Protein AF-A0A7S3I1X3-F1 (afdb_monomer_lite)

Secondary structure (DSSP, 8-state):
-----------------------TTSPPPPP-TT-HHHHHHHHHHHHHHHHHHHT---S--HHHHHHHT-TTHHHHHHHHHTT-HHHHHTHHHHHHH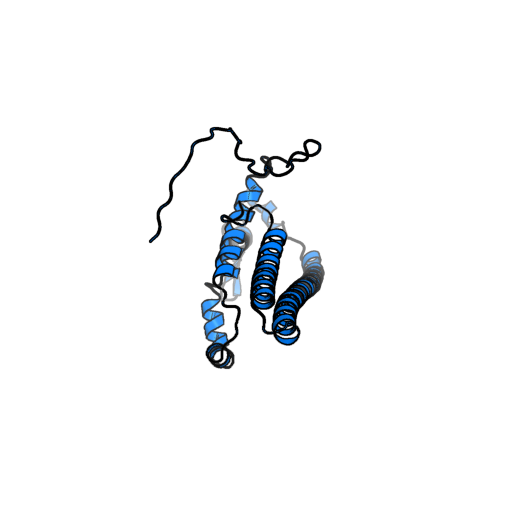HHHHHHHHHHHHHHTEEE-TTS-EEEPTTTT-GGGHHHHT----SHHHHHHHHHHHHHHHHHHHHHHHHHHHHHHHHHHHHHHHHHHHHHHHHHS-SSHHHHHHHHHHHHHHHHHHHHHHHHHH-TTS-SS--

InterPro domains:
  IPR044669 Voltage-dependent anion channel-forming protein YneE/VCCN1/2-like [PF25539] (65-224)
  IPR044669 Voltage-dependent anion channel-forming protein YneE/VCCN1/2-like [PTHR33281] (50-221)

Sequence (230 aa):
GFIARMGGGEWGGGSILHQPFVDERNPPLPPDADNELGTWYRRSGSEYAEESRQYRRTVYMHDEWVKHRSSERFIKNLRTSMRSGVMQALSMELLFMTMMSFFCVLANMLLVGYQDFHGVMHQGPLHGLGPFRALQSVALPALPFTIGMPALSLLLVFRVNTAYARWNEARTLWGGVVNNCRTLVRQANLYFPMNKEAEELKDVLAANTAAFAKALRNFLRGPTDDKVFR

Organism: NCBI:txid182087

pLDDT: mean 75.72, std 20.65, range [26.39, 96.75]

Foldseek 3Di:
DDDDDDDDDDDDDDDPDPDPDQPPVDHDDDDPPVPPVPCVLCCQLVVLVVVVVVPDDPDQDPVNVVLVPDPCNVVVCVVCVVVDSVCSSCVVVVVVVVVVVVVVVVCCCQAAFDADPVRDTDGHVCPPPPVCVVVNPDDDDCVCVVVVVVVVVVVVVVVVVVVVVVVVV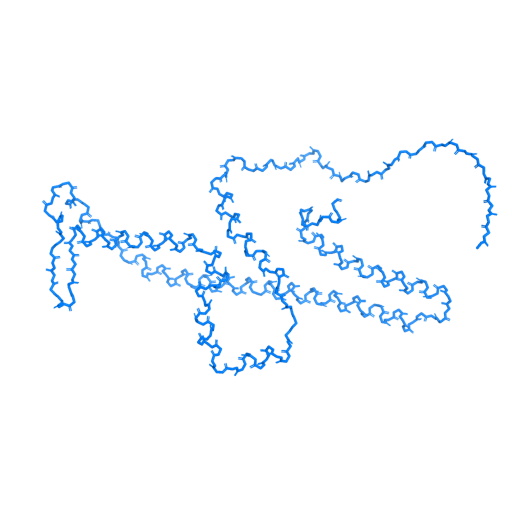VVVVLVVLVVVLVVVLVVLVVPFDPDPVSVVVSVVSNVVSVVVSVVVVDVVVDDPPDPVND

Structure (mmCIF, N/CA/C/O backbone):
data_AF-A0A7S3I1X3-F1
#
_entry.id   AF-A0A7S3I1X3-F1
#
loop_
_atom_site.group_PDB
_atom_site.id
_atom_site.type_symbol
_atom_site.label_atom_id
_atom_site.label_alt_id
_atom_site.label_comp_id
_atom_site.label_asym_id
_atom_site.label_entity_id
_atom_site.label_seq_id
_atom_site.pdbx_PDB_ins_code
_atom_site.Cartn_x
_atom_site.Cartn_y
_atom_site.Cartn_z
_atom_site.occupancy
_atom_site.B_iso_or_equiv
_atom_site.auth_seq_id
_atom_site.auth_comp_id
_atom_site.auth_asym_id
_atom_site.auth_atom_id
_atom_site.pdbx_PDB_model_num
ATOM 1 N N . GLY A 1 1 ? -51.665 2.846 29.357 1.00 35.31 1 GLY A N 1
ATOM 2 C CA . GLY A 1 1 ? -52.718 3.860 29.482 1.00 35.31 1 GLY A CA 1
ATOM 3 C C . GLY A 1 1 ? -52.446 4.701 30.701 1.00 35.31 1 GLY A C 1
ATOM 4 O O . GLY A 1 1 ? -52.389 4.135 31.776 1.00 35.31 1 GLY A O 1
ATOM 5 N N . PHE A 1 2 ? -52.243 6.001 30.519 1.00 27.28 2 PHE A N 1
ATOM 6 C CA . PHE A 1 2 ? -52.866 7.059 31.315 1.00 27.28 2 PHE A CA 1
ATOM 7 C C . PHE A 1 2 ? -52.589 8.375 30.581 1.00 27.28 2 PHE A C 1
ATOM 9 O O . PHE A 1 2 ? -51.447 8.683 30.253 1.00 27.28 2 PHE A O 1
ATOM 16 N N . ILE A 1 3 ? -53.660 9.078 30.236 1.00 34.75 3 ILE A N 1
ATOM 17 C CA . ILE A 1 3 ? -53.653 10.403 29.620 1.00 34.75 3 ILE A CA 1
ATOM 18 C C . ILE A 1 3 ? -53.665 11.419 30.761 1.00 34.75 3 ILE A C 1
ATOM 20 O O . ILE A 1 3 ? -54.495 11.294 31.657 1.00 34.75 3 ILE A O 1
ATOM 24 N N . ALA A 1 4 ? -52.842 12.462 30.681 1.00 35.44 4 ALA A N 1
ATOM 25 C CA . ALA A 1 4 ? -53.192 13.761 31.247 1.00 35.44 4 ALA A CA 1
ATOM 26 C C . ALA A 1 4 ? -52.517 14.881 30.445 1.00 35.44 4 ALA A C 1
ATOM 28 O O . ALA A 1 4 ? -51.299 14.959 30.320 1.00 35.44 4 ALA A O 1
ATOM 29 N N . ARG A 1 5 ? -53.379 15.715 29.874 1.00 29.62 5 ARG A N 1
ATOM 30 C CA . ARG A 1 5 ? -53.149 16.934 29.100 1.00 29.62 5 ARG A CA 1
ATOM 31 C C . ARG A 1 5 ? -53.320 18.115 30.051 1.00 29.62 5 ARG A C 1
ATOM 33 O O . ARG A 1 5 ? -54.338 18.122 30.725 1.00 29.62 5 ARG A O 1
ATOM 40 N N . MET A 1 6 ? -52.395 19.077 30.059 1.00 29.88 6 MET A N 1
ATOM 41 C CA . MET A 1 6 ? -52.523 20.527 30.364 1.00 29.88 6 MET A CA 1
ATOM 42 C C . MET A 1 6 ? -51.087 21.086 30.458 1.00 29.88 6 MET A C 1
ATOM 44 O O . MET A 1 6 ? -50.234 20.410 31.010 1.00 29.88 6 MET A O 1
ATOM 48 N N . GLY A 1 7 ? -50.690 22.256 29.967 1.00 27.02 7 GLY A N 1
ATOM 49 C CA . GLY A 1 7 ? -51.344 23.329 29.232 1.00 27.02 7 GLY A CA 1
ATOM 50 C C . GLY A 1 7 ? -50.279 24.111 28.442 1.00 27.02 7 GLY A C 1
ATOM 51 O O . GLY A 1 7 ? -49.087 23.823 28.533 1.00 27.02 7 GLY A O 1
ATOM 52 N N . GLY A 1 8 ? -50.741 25.041 27.610 1.00 28.44 8 GLY A N 1
ATOM 53 C CA . GLY A 1 8 ? -49.923 25.807 26.676 1.00 28.44 8 GLY A CA 1
ATOM 54 C C . GLY A 1 8 ? -48.946 26.786 27.329 1.00 28.44 8 GLY A C 1
ATOM 55 O O . GLY A 1 8 ? -49.187 27.313 28.411 1.00 28.44 8 GLY A O 1
ATOM 56 N N . GLY A 1 9 ? -47.866 27.043 26.597 1.00 26.39 9 GLY A N 1
ATOM 57 C CA . GLY A 1 9 ? -46.884 28.087 26.852 1.00 26.39 9 GLY A CA 1
ATOM 58 C C . GLY A 1 9 ? -45.947 28.172 25.652 1.00 26.39 9 GLY A C 1
ATOM 59 O O . GLY A 1 9 ? -44.989 27.411 25.559 1.00 26.39 9 GLY A O 1
ATOM 60 N N . GLU A 1 10 ? -46.272 29.045 24.703 1.00 30.48 10 GLU A N 1
ATOM 61 C CA . GLU A 1 10 ? -45.367 29.442 23.627 1.00 30.48 10 GLU A CA 1
ATOM 62 C C . GLU A 1 10 ? -44.152 30.154 24.227 1.00 30.48 10 GLU A C 1
ATOM 64 O O . GLU A 1 10 ? -44.309 31.203 24.843 1.00 30.48 10 GLU A O 1
ATOM 69 N N . TRP A 1 11 ? -42.952 29.612 24.014 1.00 29.67 11 TRP A N 1
ATOM 70 C CA . TRP A 1 11 ? -41.698 30.366 24.058 1.00 29.67 11 TRP A CA 1
ATOM 71 C C . TRP A 1 11 ? -40.752 29.801 23.000 1.00 29.67 11 TRP A C 1
ATOM 73 O O . TRP A 1 11 ? -40.444 28.610 22.984 1.00 29.67 11 TRP A O 1
ATOM 83 N N . GLY A 1 12 ? -40.337 30.669 22.076 1.00 34.75 12 GLY A N 1
ATOM 84 C CA . GLY A 1 12 ? -39.400 30.346 21.009 1.00 34.75 12 GLY A CA 1
ATOM 85 C C . GLY A 1 12 ? -38.030 29.929 21.544 1.00 34.75 12 GLY A C 1
ATOM 86 O O . GLY A 1 12 ? -37.508 30.507 22.492 1.00 34.75 12 GLY A O 1
ATOM 87 N N . GLY A 1 13 ? -37.433 28.940 20.888 1.00 28.78 13 GLY A N 1
ATOM 88 C CA . GLY A 1 13 ? -36.067 28.497 21.131 1.00 28.78 13 GLY A CA 1
ATOM 89 C C . GLY A 1 13 ? -35.528 27.886 19.850 1.00 28.78 13 GLY A C 1
ATOM 90 O O . GLY A 1 13 ? -35.847 26.747 19.519 1.00 28.78 13 GLY A O 1
ATOM 91 N N . GLY A 1 14 ? -34.783 28.688 19.090 1.00 29.02 14 GLY A N 1
ATOM 92 C CA . GLY A 1 14 ? -34.149 28.273 17.846 1.00 29.02 14 GLY A CA 1
ATOM 93 C C . GLY A 1 14 ? -33.269 27.042 18.048 1.00 29.02 14 GLY A C 1
ATOM 94 O O . GLY A 1 14 ? -32.541 26.927 19.030 1.00 29.02 14 GLY A O 1
ATOM 95 N N . SER A 1 15 ? -33.356 26.125 17.089 1.00 30.44 15 SER A N 1
ATOM 96 C CA . SER A 1 15 ? -32.496 24.956 16.958 1.00 30.44 15 SER A CA 1
ATOM 97 C C . SER A 1 15 ? -31.022 25.375 16.970 1.00 30.44 15 SER A C 1
ATOM 99 O O . SER A 1 15 ? -30.510 25.865 15.964 1.00 30.44 15 SER A O 1
ATOM 101 N N . ILE A 1 16 ? -30.328 25.159 18.089 1.00 33.81 16 ILE A N 1
ATOM 102 C CA . ILE A 1 16 ? -28.867 25.254 18.161 1.00 33.81 16 ILE A CA 1
ATOM 103 C C . ILE A 1 16 ? -28.312 23.995 17.488 1.00 33.81 16 ILE A C 1
ATOM 105 O O . ILE A 1 16 ? -28.002 22.995 18.132 1.00 33.81 16 ILE A O 1
ATOM 109 N N . LEU A 1 17 ? -28.234 24.030 16.158 1.00 33.47 17 LEU A N 1
ATOM 110 C CA . LEU A 1 17 ? -27.315 23.171 15.427 1.00 33.47 17 LEU A CA 1
ATOM 111 C C . LEU A 1 17 ? -25.909 23.670 15.754 1.00 33.47 17 LEU A C 1
ATOM 113 O O . LEU A 1 17 ? -25.576 24.823 15.485 1.00 33.47 17 LEU A O 1
ATOM 117 N N . HIS A 1 18 ? -25.106 22.806 16.367 1.00 33.38 18 HIS A N 1
ATOM 118 C CA . HIS A 1 18 ? -23.681 23.023 16.570 1.00 33.38 18 HIS A CA 1
ATOM 119 C C . HIS A 1 18 ? -23.036 23.251 15.192 1.00 33.38 18 HIS A C 1
ATOM 121 O O . HIS A 1 18 ? -22.798 22.300 14.451 1.00 33.38 18 HIS A O 1
ATOM 127 N N . GLN A 1 19 ? -22.798 24.507 14.810 1.00 33.41 19 GLN A N 1
ATOM 128 C CA . GLN A 1 19 ? -21.971 24.795 13.643 1.00 33.41 19 GLN A CA 1
ATOM 129 C C . GLN A 1 19 ? -20.520 24.431 13.995 1.00 33.41 19 GLN A C 1
ATOM 131 O O . GLN A 1 19 ? -20.059 24.766 15.093 1.00 33.41 19 GLN A O 1
ATOM 136 N N . PRO A 1 20 ? -19.794 23.715 13.119 1.00 35.72 20 PRO A N 1
ATOM 137 C CA . PRO A 1 20 ? -18.381 23.455 13.340 1.00 35.72 20 PRO A CA 1
ATOM 138 C C . PRO A 1 20 ? -17.617 24.784 13.373 1.00 35.72 20 PRO A C 1
ATOM 140 O O . PRO A 1 20 ? -17.879 25.682 12.577 1.00 35.72 20 PRO A O 1
ATOM 143 N N . PHE A 1 21 ? -16.677 24.906 14.311 1.00 39.38 21 PHE A N 1
ATOM 144 C CA . PHE A 1 21 ? -15.778 26.052 14.428 1.00 39.38 21 PHE A CA 1
ATOM 145 C C . PHE A 1 21 ? -14.945 26.178 13.145 1.00 39.38 21 PHE A C 1
ATOM 147 O O . PHE A 1 21 ? -14.078 25.344 12.881 1.00 39.38 21 PHE A O 1
ATOM 154 N N . VAL A 1 22 ? -15.239 27.195 12.335 1.00 44.53 22 VAL A N 1
ATOM 155 C CA . VAL A 1 22 ? -14.446 27.566 11.160 1.00 44.53 22 VAL A CA 1
ATOM 156 C C . VAL A 1 22 ? -13.432 28.613 11.611 1.00 44.53 22 VAL A C 1
ATOM 158 O O . VAL A 1 22 ? -13.808 29.703 12.033 1.00 44.53 22 VAL A O 1
ATOM 161 N N . ASP A 1 23 ? -12.143 28.276 11.561 1.00 45.53 23 ASP A N 1
ATOM 162 C CA . ASP A 1 23 ? -11.068 29.241 11.800 1.00 45.53 23 ASP A CA 1
ATOM 163 C C . ASP A 1 23 ? -10.971 30.197 10.600 1.00 45.53 23 ASP A C 1
ATOM 165 O O . ASP A 1 23 ? -10.348 29.888 9.585 1.00 45.53 23 ASP A O 1
ATOM 169 N N . GLU A 1 24 ? -11.610 31.365 10.700 1.00 46.84 24 GLU A N 1
ATOM 170 C CA . GLU A 1 24 ? -11.620 32.398 9.649 1.00 46.84 24 GLU A CA 1
ATOM 171 C C . GLU A 1 24 ? -10.220 32.923 9.291 1.00 46.84 24 GLU A C 1
ATOM 173 O O . GLU A 1 24 ? -10.037 33.532 8.238 1.00 46.84 24 GLU A O 1
ATOM 178 N N . ARG A 1 25 ? -9.210 32.682 10.140 1.00 44.88 25 ARG A N 1
ATOM 179 C CA . ARG A 1 25 ? -7.827 33.098 9.871 1.00 44.88 25 ARG A CA 1
ATOM 180 C C . ARG A 1 25 ? -7.090 32.154 8.924 1.00 44.88 25 ARG A C 1
ATOM 182 O O . ARG A 1 25 ? -6.030 32.529 8.429 1.00 44.88 25 ARG A O 1
ATOM 189 N N . ASN A 1 26 ? -7.628 30.961 8.663 1.00 38.84 26 ASN A N 1
ATOM 190 C CA . ASN A 1 26 ? -7.041 29.995 7.740 1.00 38.84 26 ASN A CA 1
ATOM 191 C C . ASN A 1 26 ? -8.142 29.174 7.038 1.00 38.84 26 ASN A C 1
ATOM 193 O O . ASN A 1 26 ? -8.439 28.051 7.462 1.00 38.84 26 ASN A O 1
ATOM 197 N N . PRO A 1 27 ? -8.787 29.720 5.989 1.00 47.94 27 PRO A N 1
ATOM 198 C CA . PRO A 1 27 ? -9.821 28.994 5.263 1.00 47.94 27 PRO A CA 1
ATOM 199 C C . PRO A 1 27 ? -9.244 27.706 4.649 1.00 47.94 27 PRO A C 1
ATOM 201 O O . PRO A 1 27 ? -8.086 27.699 4.219 1.00 47.94 27 PRO A O 1
ATOM 204 N N . PRO A 1 28 ? -10.020 26.607 4.573 1.00 46.16 28 PRO A N 1
ATOM 205 C CA . PRO A 1 28 ? -9.589 25.423 3.846 1.00 46.16 28 PRO A CA 1
ATOM 206 C C . PRO A 1 28 ? -9.298 25.819 2.397 1.00 46.16 28 PRO A C 1
ATOM 208 O O . PRO A 1 28 ? -10.138 26.429 1.732 1.00 46.16 28 PRO A O 1
ATOM 211 N N . LEU A 1 29 ? -8.086 25.504 1.937 1.00 44.94 29 LEU A N 1
ATOM 212 C CA . LEU A 1 29 ? -7.659 25.771 0.568 1.00 44.94 29 LEU A CA 1
ATOM 213 C C . LEU A 1 29 ? -8.694 25.181 -0.411 1.00 44.94 29 LEU A C 1
ATOM 215 O O . LEU A 1 29 ? -9.168 24.061 -0.185 1.00 44.94 29 LEU A O 1
ATOM 219 N N . PRO A 1 30 ? -9.079 25.917 -1.470 1.00 48.91 30 PRO A N 1
ATOM 220 C CA . PRO A 1 30 ? -9.940 25.370 -2.510 1.00 48.91 30 PRO A CA 1
ATOM 221 C C . PRO A 1 30 ? -9.283 24.112 -3.095 1.00 48.91 30 PRO A C 1
ATOM 223 O O . PRO A 1 30 ? -8.056 24.078 -3.187 1.00 48.91 30 PRO A O 1
ATOM 226 N N . PRO A 1 31 ? -10.060 23.083 -3.482 1.00 52.12 31 PRO A N 1
ATOM 227 C CA . PRO A 1 31 ? -9.499 21.899 -4.115 1.00 52.12 31 PRO A CA 1
ATOM 228 C C . PRO A 1 31 ? -8.712 22.334 -5.350 1.00 52.12 31 PRO A C 1
ATOM 230 O O . PRO A 1 31 ? -9.269 22.970 -6.241 1.00 52.12 31 PRO A O 1
ATOM 233 N N . ASP A 1 32 ? -7.421 22.025 -5.327 1.00 51.88 32 ASP A N 1
ATOM 234 C CA . ASP A 1 32 ? -6.363 22.385 -6.266 1.00 51.88 32 ASP A CA 1
ATOM 235 C C . ASP A 1 32 ? -6.853 22.298 -7.730 1.00 51.88 32 ASP A C 1
ATOM 237 O O . ASP A 1 32 ? -6.839 21.240 -8.366 1.00 51.88 32 ASP A O 1
ATOM 241 N N . ALA A 1 33 ? -7.357 23.417 -8.265 1.00 47.25 33 ALA A N 1
ATOM 242 C CA . ALA A 1 33 ? -7.898 23.513 -9.626 1.00 47.25 33 ALA A CA 1
ATOM 243 C C . ALA A 1 33 ? -6.791 23.526 -10.700 1.00 47.25 33 ALA A C 1
ATOM 245 O O . ALA A 1 33 ? -7.066 23.517 -11.895 1.00 47.25 33 ALA A O 1
ATOM 246 N N . ASP A 1 34 ? -5.528 23.528 -10.280 1.00 45.59 34 ASP A N 1
ATOM 247 C CA . ASP A 1 34 ? -4.332 23.483 -11.115 1.00 45.59 34 ASP A CA 1
ATOM 248 C C . ASP A 1 34 ? -3.815 22.054 -11.359 1.00 45.59 34 ASP A C 1
ATOM 250 O O . ASP A 1 34 ? -2.866 21.864 -12.119 1.00 45.59 34 ASP A O 1
ATOM 254 N N . ASN A 1 35 ? -4.458 21.031 -10.780 1.00 49.88 35 ASN A N 1
ATOM 255 C CA . ASN A 1 35 ? -4.004 19.643 -10.869 1.00 49.88 35 ASN A CA 1
ATOM 256 C C . ASN A 1 35 ? -5.095 18.657 -11.314 1.00 49.88 35 ASN A C 1
ATOM 258 O O . ASN A 1 35 ? -5.101 17.490 -10.911 1.00 49.88 35 ASN A O 1
ATOM 262 N N . GLU A 1 36 ? -5.998 19.080 -12.205 1.00 48.66 36 GLU A N 1
ATOM 263 C CA . GLU A 1 36 ? -6.981 18.180 -12.829 1.00 48.66 36 GLU A CA 1
ATOM 264 C C . GLU A 1 36 ? -6.321 16.986 -13.534 1.00 48.66 36 GLU A C 1
ATOM 266 O O . GLU A 1 36 ? -6.873 15.891 -13.536 1.00 48.66 36 GLU A O 1
ATOM 271 N N . LEU A 1 37 ? -5.096 17.159 -14.048 1.00 47.75 37 LEU A N 1
ATOM 272 C CA . LEU A 1 37 ? -4.292 16.083 -14.631 1.00 47.75 37 LEU A CA 1
ATOM 273 C C . LEU A 1 37 ? -3.641 15.146 -13.585 1.00 47.75 37 LEU A C 1
ATOM 275 O O . LEU A 1 37 ? -3.155 14.074 -13.937 1.00 47.75 37 LEU A O 1
ATOM 279 N N . GLY A 1 38 ? -3.634 15.499 -12.302 1.00 49.06 38 GLY A N 1
ATOM 280 C CA . GLY A 1 38 ? -3.191 14.625 -11.210 1.00 49.06 38 GLY A CA 1
ATOM 281 C C . GLY A 1 38 ? -4.342 13.895 -10.511 1.00 49.06 38 GLY A C 1
ATOM 282 O O . GLY A 1 38 ? -4.149 12.819 -9.937 1.00 49.06 38 GLY A O 1
ATOM 283 N N . THR A 1 39 ? -5.553 14.455 -10.561 1.00 52.12 39 THR A N 1
ATOM 284 C CA . THR A 1 39 ? -6.715 13.970 -9.801 1.00 52.12 39 THR A CA 1
ATOM 285 C C . THR A 1 39 ? -7.330 12.704 -10.403 1.00 52.12 39 THR A C 1
ATOM 287 O O . THR A 1 39 ? -7.589 11.766 -9.657 1.00 52.12 39 THR A O 1
ATOM 290 N N . TRP A 1 40 ? -7.497 12.603 -11.727 1.00 45.47 40 TRP A N 1
ATOM 291 C CA . TRP A 1 40 ? -7.954 11.376 -12.418 1.00 45.47 40 TRP A CA 1
ATOM 292 C C . TRP A 1 40 ? -7.000 10.182 -12.237 1.00 45.47 40 TRP A C 1
ATOM 294 O O . TRP A 1 40 ? -7.454 9.066 -11.965 1.00 45.47 40 TRP A O 1
ATOM 304 N N . TYR A 1 41 ? -5.686 10.425 -12.306 1.00 50.41 41 TYR A N 1
ATOM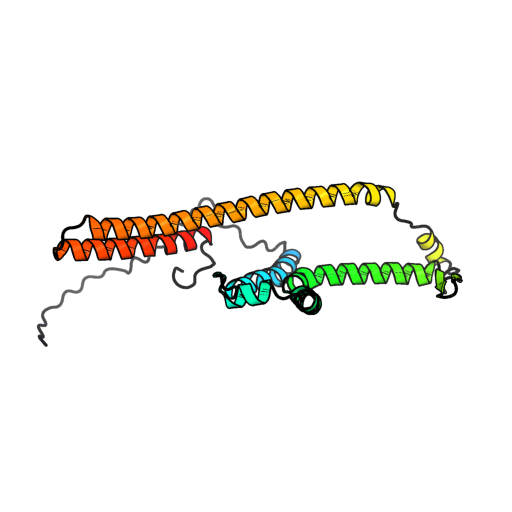 305 C CA . TYR A 1 41 ? -4.657 9.410 -12.060 1.00 50.41 41 TYR A CA 1
ATOM 306 C C . TYR A 1 41 ? -4.701 8.899 -10.611 1.00 50.41 41 TYR A C 1
ATOM 308 O O . TYR A 1 41 ? -4.676 7.693 -10.374 1.00 50.41 41 TYR A O 1
ATOM 316 N N . ARG A 1 42 ? -4.875 9.800 -9.630 1.00 51.47 42 ARG A N 1
ATOM 317 C CA . ARG A 1 42 ? -5.033 9.421 -8.217 1.00 51.47 42 ARG A CA 1
ATOM 318 C C . ARG A 1 42 ? -6.353 8.687 -7.953 1.00 51.47 42 ARG A C 1
ATOM 320 O O . ARG A 1 42 ? -6.342 7.717 -7.208 1.00 51.47 42 ARG A O 1
ATOM 327 N N . ARG A 1 43 ? -7.461 9.121 -8.565 1.00 51.44 43 ARG A N 1
ATOM 328 C CA . ARG A 1 43 ? -8.828 8.658 -8.263 1.00 51.44 43 ARG A CA 1
ATOM 329 C C . ARG A 1 43 ? -9.114 7.237 -8.757 1.00 51.44 43 ARG A C 1
ATOM 331 O O . ARG A 1 43 ? -9.637 6.443 -7.988 1.00 51.44 43 ARG A O 1
ATOM 338 N N . SER A 1 44 ? -8.724 6.875 -9.985 1.00 53.12 44 SER A N 1
ATOM 339 C CA . SER A 1 44 ? -9.116 5.568 -10.556 1.00 53.12 44 SER A CA 1
ATOM 340 C C . SER A 1 44 ? -8.460 4.360 -9.865 1.00 53.12 44 SER A C 1
ATOM 342 O O . SER A 1 44 ? -9.128 3.359 -9.606 1.00 53.12 44 SER A O 1
ATOM 344 N N . GLY A 1 45 ? -7.174 4.457 -9.507 1.00 55.06 45 GLY A N 1
ATOM 345 C CA . GLY A 1 45 ? -6.452 3.391 -8.806 1.00 55.06 45 GLY A CA 1
ATOM 346 C C . GLY A 1 45 ? -6.727 3.354 -7.298 1.00 55.06 45 GLY A C 1
ATOM 347 O O . GLY A 1 45 ? -6.813 2.269 -6.713 1.00 55.06 45 GLY A O 1
ATOM 348 N N . SER A 1 46 ? -6.895 4.518 -6.652 1.00 59.00 46 SER A N 1
ATOM 349 C CA . SER A 1 46 ? -7.134 4.587 -5.203 1.00 59.00 46 SER A CA 1
ATOM 350 C C . SER A 1 46 ? -8.540 4.142 -4.815 1.00 59.00 46 SER A C 1
ATOM 352 O O . SER A 1 46 ? -8.691 3.471 -3.800 1.00 59.00 46 SER A O 1
ATOM 354 N N . GLU A 1 47 ? -9.555 4.472 -5.617 1.00 60.25 47 GLU A N 1
ATOM 355 C CA . GLU A 1 47 ? -10.962 4.197 -5.303 1.00 60.25 47 GLU A CA 1
ATOM 356 C C . GLU A 1 47 ? -11.246 2.690 -5.282 1.00 60.25 47 GLU A C 1
ATOM 358 O O . GLU A 1 47 ? -11.747 2.173 -4.286 1.00 60.25 47 GLU A O 1
ATOM 363 N N . TYR A 1 48 ? -10.771 1.939 -6.283 1.00 63.53 48 TYR A N 1
ATOM 364 C CA . TYR A 1 48 ? -10.852 0.474 -6.268 1.00 63.53 48 TYR A CA 1
ATOM 365 C C . TYR A 1 48 ? -10.037 -0.150 -5.113 1.00 63.53 48 TYR A C 1
ATOM 367 O O . TYR A 1 48 ? -10.462 -1.107 -4.449 1.00 63.53 48 TYR A O 1
ATOM 375 N N . ALA A 1 49 ? -8.844 0.390 -4.837 1.00 60.38 49 ALA A N 1
ATOM 376 C CA . ALA A 1 49 ? -7.998 -0.081 -3.742 1.00 60.38 49 ALA A CA 1
ATOM 377 C C . ALA A 1 49 ? -8.602 0.195 -2.352 1.00 60.38 49 ALA A C 1
ATOM 379 O O . ALA A 1 49 ? -8.284 -0.530 -1.406 1.00 60.38 49 ALA A O 1
ATOM 380 N N . GLU A 1 50 ? -9.452 1.212 -2.210 1.00 63.72 50 GLU A N 1
ATOM 381 C CA . GLU A 1 50 ? -10.196 1.527 -0.988 1.00 63.72 50 GLU A CA 1
ATOM 382 C C . GLU A 1 50 ? -11.510 0.746 -0.886 1.00 63.72 50 GLU A C 1
ATOM 384 O O . GLU A 1 50 ? -11.804 0.186 0.174 1.00 63.72 50 GLU A O 1
ATOM 389 N N . GLU A 1 51 ? -12.255 0.606 -1.981 1.00 65.88 51 GLU A N 1
ATOM 390 C CA . GLU A 1 51 ? -13.519 -0.132 -2.035 1.00 65.88 51 GLU A CA 1
ATOM 391 C C . GLU A 1 51 ? -13.313 -1.631 -1.757 1.00 65.88 51 GLU A C 1
ATOM 393 O O . GLU A 1 51 ? -14.004 -2.235 -0.931 1.00 65.88 51 GLU A O 1
ATOM 398 N N . SER A 1 52 ? -12.264 -2.229 -2.331 1.00 62.28 52 SER A N 1
ATOM 399 C CA . SER A 1 52 ? -11.905 -3.633 -2.079 1.00 62.28 52 SER A CA 1
ATOM 400 C C . SER A 1 52 ? -11.514 -3.925 -0.619 1.00 62.28 52 SER A C 1
ATOM 402 O O . SER A 1 52 ? -11.577 -5.079 -0.180 1.00 62.28 52 SER A O 1
ATOM 404 N N . ARG A 1 53 ? -11.144 -2.907 0.180 1.00 62.69 53 ARG A N 1
ATOM 405 C CA . ARG A 1 53 ? -10.816 -3.078 1.611 1.00 62.69 53 ARG A CA 1
ATOM 406 C C . ARG A 1 53 ? -12.050 -3.270 2.481 1.00 62.69 53 ARG A C 1
ATOM 408 O O . ARG A 1 53 ? -11.923 -3.874 3.546 1.00 62.69 53 ARG A O 1
ATOM 415 N N . GLN A 1 54 ? -13.221 -2.801 2.047 1.00 60.00 54 GLN A N 1
ATOM 416 C CA . GLN A 1 54 ? -14.462 -2.914 2.821 1.00 60.00 54 GLN A CA 1
ATOM 417 C C . GLN A 1 54 ? -14.918 -4.374 2.964 1.00 60.00 54 GLN A C 1
ATOM 419 O O . GLN A 1 54 ? -15.465 -4.758 3.995 1.00 60.00 54 GLN A O 1
ATOM 424 N N . TYR A 1 55 ? -14.609 -5.210 1.970 1.00 53.59 55 TYR A N 1
ATOM 425 C CA . TYR A 1 55 ? -15.036 -6.611 1.911 1.00 53.59 55 TYR A CA 1
ATOM 426 C C . TYR A 1 55 ? -14.018 -7.608 2.483 1.00 53.59 55 TYR A C 1
ATOM 428 O O . TYR A 1 55 ? -14.253 -8.820 2.466 1.00 53.59 55 TYR A O 1
ATOM 436 N N . ARG A 1 56 ? -12.874 -7.147 3.013 1.00 57.16 56 ARG A N 1
ATOM 437 C CA . ARG A 1 56 ? -11.874 -8.052 3.592 1.00 57.16 56 ARG A CA 1
ATOM 438 C C . ARG A 1 56 ? -12.309 -8.499 4.990 1.00 57.16 56 ARG A C 1
ATOM 440 O O . ARG A 1 56 ? -12.200 -7.751 5.960 1.00 57.16 56 ARG A O 1
ATOM 447 N N . ARG A 1 57 ? -12.738 -9.760 5.108 1.00 60.66 57 ARG A N 1
ATOM 448 C CA . ARG A 1 57 ? -13.005 -10.412 6.399 1.00 60.66 57 ARG A CA 1
ATOM 449 C C . ARG A 1 57 ? -11.715 -10.433 7.232 1.00 60.66 57 ARG A C 1
ATOM 451 O O . ARG A 1 57 ? -10.671 -10.869 6.760 1.00 60.66 57 ARG A O 1
ATOM 458 N N . THR A 1 58 ? -11.768 -9.909 8.455 1.00 62.69 58 THR A N 1
ATOM 459 C CA . THR A 1 58 ? -10.583 -9.673 9.305 1.00 62.69 58 THR A CA 1
ATOM 460 C C . THR A 1 58 ? -10.242 -10.830 10.241 1.00 62.69 58 THR A C 1
ATOM 462 O O . THR A 1 58 ? -9.220 -10.770 10.928 1.00 62.69 58 THR A O 1
ATOM 465 N N . VAL A 1 59 ? -11.086 -11.862 10.293 1.00 73.06 59 VAL A N 1
ATOM 466 C CA . VAL A 1 59 ? -10.949 -12.981 11.229 1.00 73.06 59 VAL A CA 1
ATOM 467 C C . VAL A 1 59 ? -10.632 -14.254 10.460 1.00 73.06 59 VAL A C 1
ATOM 469 O O . VAL A 1 59 ? -11.446 -14.715 9.662 1.00 73.06 59 VAL A O 1
ATOM 472 N N . TYR A 1 60 ? -9.452 -14.802 10.739 1.00 78.19 60 TYR A N 1
ATOM 473 C CA . TYR A 1 60 ? -8.940 -16.018 10.126 1.00 78.19 60 TYR A CA 1
ATOM 474 C C . TYR A 1 60 ? -9.61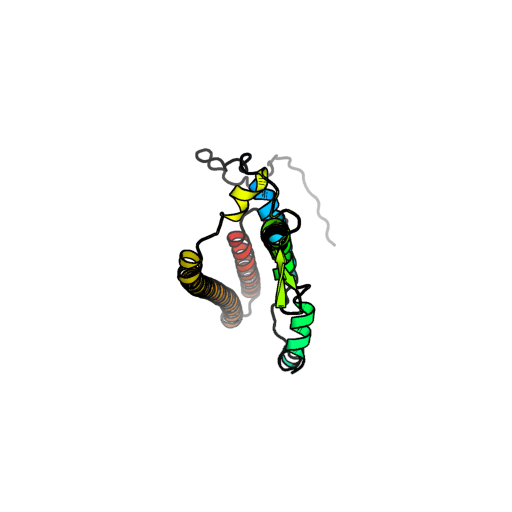2 -17.249 10.740 1.00 78.19 60 TYR A C 1
ATOM 476 O O . TYR A 1 60 ? -9.433 -17.522 11.927 1.00 78.19 60 TYR A O 1
ATOM 484 N N . MET A 1 61 ? -10.409 -17.966 9.948 1.00 86.56 61 MET A N 1
ATOM 485 C CA . MET A 1 61 ? -11.190 -19.126 10.404 1.00 86.56 61 MET A CA 1
ATOM 486 C C . MET A 1 61 ? -10.552 -20.456 9.992 1.00 86.56 61 MET A C 1
ATOM 488 O O . MET A 1 61 ? -9.652 -20.502 9.152 1.00 86.56 61 MET A O 1
ATOM 492 N N . HIS A 1 62 ? -11.054 -21.562 10.551 1.00 87.94 62 HIS A N 1
ATOM 493 C CA . HIS A 1 62 ? -10.556 -22.907 10.249 1.00 87.94 62 HIS A CA 1
ATOM 494 C C . HIS A 1 62 ? -10.565 -23.219 8.742 1.00 87.94 62 HIS A C 1
ATOM 496 O O . HIS A 1 62 ? -9.559 -23.677 8.205 1.00 87.94 62 HIS A O 1
ATOM 502 N N . ASP A 1 63 ? -11.641 -22.875 8.032 1.00 85.19 63 ASP A N 1
ATOM 503 C CA . ASP A 1 63 ? -11.737 -23.088 6.581 1.00 85.19 63 ASP A CA 1
ATOM 504 C C . ASP A 1 63 ? -10.647 -22.341 5.798 1.00 85.19 63 ASP A C 1
ATOM 506 O O . ASP A 1 63 ? -10.172 -22.808 4.760 1.00 85.19 63 ASP A O 1
ATOM 510 N N . GLU A 1 64 ? -10.229 -21.169 6.284 1.00 82.38 64 GLU A N 1
ATOM 511 C CA . GLU A 1 64 ? -9.141 -20.394 5.687 1.00 82.38 64 GLU A CA 1
ATOM 512 C C . GLU A 1 64 ? -7.784 -21.034 5.970 1.00 82.38 64 GLU A C 1
ATOM 514 O O . GLU A 1 64 ? -6.941 -21.083 5.076 1.00 82.38 64 GLU A O 1
ATOM 519 N N . TRP A 1 65 ? -7.598 -21.608 7.162 1.00 85.19 65 TRP A N 1
ATOM 520 C CA . TRP A 1 65 ? -6.415 -22.402 7.486 1.00 85.19 65 TRP A CA 1
ATOM 521 C C . TRP A 1 65 ? -6.288 -23.635 6.592 1.00 85.19 65 TRP A C 1
ATOM 523 O O . TRP A 1 65 ? -5.212 -23.876 6.040 1.00 85.19 65 TRP A O 1
ATOM 533 N N . VAL A 1 66 ? -7.387 -24.366 6.374 1.00 86.38 66 VAL A N 1
ATOM 534 C CA . VAL A 1 66 ? -7.423 -25.523 5.464 1.00 86.38 66 VAL A CA 1
ATOM 535 C C . VAL A 1 66 ? -7.074 -25.099 4.033 1.00 86.38 66 VAL A C 1
ATOM 537 O O . VAL A 1 66 ? -6.253 -25.739 3.376 1.00 86.38 66 VAL A O 1
ATOM 540 N N . LYS A 1 67 ? -7.616 -23.969 3.560 1.00 81.50 67 LYS A N 1
ATOM 541 C CA . LYS A 1 67 ? -7.251 -23.394 2.252 1.00 81.50 67 LYS A CA 1
ATOM 542 C C . LYS A 1 67 ? -5.781 -22.968 2.196 1.00 81.50 67 LYS A C 1
ATOM 544 O O . LYS A 1 67 ? -5.132 -23.164 1.169 1.00 81.50 67 LYS A O 1
ATOM 549 N N . HIS A 1 68 ? -5.239 -22.408 3.275 1.00 82.69 68 HIS A N 1
ATOM 550 C CA . HIS A 1 68 ? -3.858 -21.933 3.336 1.00 82.69 68 HIS A CA 1
ATOM 551 C C . HIS A 1 68 ? -2.830 -23.063 3.229 1.00 82.69 68 HIS A C 1
ATOM 553 O O . HIS A 1 68 ? -1.830 -22.899 2.532 1.00 82.69 68 HIS A O 1
ATOM 559 N N . ARG A 1 69 ? -3.095 -24.209 3.869 1.00 86.00 69 ARG A N 1
ATOM 560 C CA . ARG A 1 69 ? -2.225 -25.399 3.828 1.00 86.00 69 ARG A CA 1
ATOM 561 C C . ARG A 1 69 ? -2.343 -26.232 2.545 1.00 86.00 69 ARG A C 1
ATOM 563 O O . ARG A 1 69 ? -1.635 -27.225 2.419 1.00 86.00 69 ARG A O 1
ATOM 570 N N . SER A 1 70 ? -3.250 -25.889 1.627 1.00 88.19 70 SER A N 1
ATOM 571 C CA . SER A 1 70 ? -3.413 -26.639 0.376 1.00 88.19 70 SER A CA 1
ATOM 572 C C . SER A 1 70 ? -2.199 -26.460 -0.544 1.00 88.19 70 SER A C 1
ATOM 574 O O . SER A 1 70 ? -1.751 -25.341 -0.794 1.00 88.19 70 SER A O 1
ATOM 576 N N . SER A 1 71 ? -1.680 -27.565 -1.081 1.00 86.44 71 SER A N 1
ATOM 577 C CA . SER A 1 71 ? -0.522 -27.572 -1.990 1.00 86.44 71 SER A CA 1
ATOM 578 C C . SER A 1 71 ? -0.816 -26.851 -3.313 1.00 86.44 71 SER A C 1
ATOM 580 O O . SER A 1 71 ? 0.065 -26.245 -3.917 1.00 86.44 71 SER A O 1
ATOM 582 N N . GLU A 1 72 ? -2.083 -26.850 -3.736 1.00 85.88 72 GLU A N 1
ATOM 583 C CA . GLU A 1 72 ? -2.552 -26.206 -4.969 1.00 85.88 72 GLU A CA 1
ATOM 584 C C . GLU A 1 72 ? -2.740 -24.686 -4.838 1.00 85.88 72 GLU A C 1
ATOM 586 O O . GLU A 1 72 ? -2.976 -23.994 -5.835 1.00 85.88 72 GLU A O 1
ATOM 591 N N . ARG A 1 73 ? -2.613 -24.133 -3.621 1.00 82.31 73 ARG A N 1
ATOM 592 C CA . ARG A 1 73 ? -2.805 -22.702 -3.349 1.00 82.31 73 ARG A CA 1
ATOM 593 C C . ARG A 1 73 ? -1.947 -21.825 -4.252 1.00 82.31 73 ARG A C 1
ATOM 595 O O . ARG A 1 73 ? -2.432 -20.799 -4.718 1.00 82.31 73 ARG A O 1
ATOM 602 N N . PHE A 1 74 ? -0.693 -22.201 -4.496 1.00 83.94 74 PHE A N 1
ATOM 603 C CA . PHE A 1 74 ? 0.220 -21.397 -5.310 1.00 83.94 74 PHE A CA 1
ATOM 604 C C . PHE A 1 74 ? -0.243 -21.293 -6.758 1.00 83.94 74 PHE A C 1
ATOM 606 O O . PHE A 1 74 ? -0.297 -20.192 -7.294 1.00 83.94 74 PHE A O 1
ATOM 613 N N . ILE A 1 75 ? -0.654 -22.409 -7.361 1.00 85.31 75 ILE A N 1
ATOM 614 C CA . ILE A 1 75 ? -1.134 -22.444 -8.747 1.00 85.31 75 ILE A CA 1
ATOM 615 C C . ILE A 1 75 ? -2.456 -21.686 -8.867 1.00 85.31 75 ILE A C 1
ATOM 617 O O . ILE A 1 75 ? -2.629 -20.877 -9.781 1.00 85.31 75 ILE A O 1
ATOM 621 N N . LYS A 1 76 ? -3.372 -21.888 -7.911 1.00 82.88 76 LYS A N 1
ATOM 622 C CA . LYS A 1 76 ? -4.634 -21.145 -7.852 1.00 82.88 76 LYS A CA 1
ATOM 623 C C . LYS A 1 76 ? -4.379 -19.642 -7.752 1.00 82.88 76 LYS A C 1
ATOM 625 O O . LYS A 1 76 ? -4.926 -18.888 -8.550 1.00 82.88 76 LYS A O 1
ATOM 630 N N . ASN A 1 77 ? -3.506 -19.228 -6.834 1.00 82.50 77 ASN A N 1
ATOM 631 C CA . ASN A 1 77 ? -3.149 -17.827 -6.634 1.00 82.50 77 ASN A CA 1
ATOM 632 C C . ASN A 1 77 ? -2.454 -17.228 -7.858 1.00 82.50 77 ASN A C 1
ATOM 634 O O . ASN A 1 77 ? -2.782 -16.107 -8.234 1.00 82.50 77 ASN A O 1
ATOM 638 N N . LEU A 1 78 ? -1.548 -17.972 -8.499 1.00 85.38 78 LEU A N 1
ATOM 639 C CA . LEU A 1 78 ? -0.847 -17.548 -9.707 1.00 85.38 78 LEU A CA 1
ATOM 640 C C . LEU A 1 78 ? -1.826 -17.336 -10.865 1.00 85.38 78 LEU A C 1
ATOM 642 O O . LEU A 1 78 ? -1.793 -16.293 -11.506 1.00 85.38 78 LEU A O 1
ATOM 646 N N . ARG A 1 79 ? -2.766 -18.267 -11.084 1.00 84.94 79 ARG A N 1
ATOM 647 C CA . ARG A 1 79 ? -3.807 -18.109 -12.111 1.00 84.94 79 ARG A CA 1
ATOM 648 C C . ARG A 1 79 ? -4.721 -16.918 -11.811 1.00 84.94 79 ARG A C 1
ATOM 650 O O . ARG A 1 79 ? -5.118 -16.201 -12.724 1.00 84.94 79 ARG A O 1
ATOM 657 N N . THR A 1 80 ? -5.054 -16.689 -10.542 1.00 81.38 80 THR A N 1
ATOM 658 C CA . THR A 1 80 ? -5.887 -15.547 -10.137 1.00 81.38 80 THR A CA 1
ATOM 659 C C . THR A 1 80 ? -5.123 -14.227 -10.036 1.00 81.38 80 THR A C 1
ATOM 661 O O . THR A 1 80 ? -5.768 -13.186 -9.920 1.00 81.38 80 THR A O 1
ATOM 664 N N . SER A 1 81 ? -3.784 -14.224 -10.101 1.00 77.88 81 SER A N 1
ATOM 665 C CA . SER A 1 81 ? -2.982 -12.996 -9.970 1.00 77.88 81 SER A CA 1
ATOM 666 C C . SER A 1 81 ? -3.308 -12.001 -11.085 1.00 77.88 81 SER A C 1
ATOM 668 O O . SER A 1 81 ? -3.382 -10.798 -10.830 1.00 77.88 81 SER A O 1
ATOM 670 N N . MET A 1 82 ? -3.649 -12.521 -12.272 1.00 73.81 82 MET A N 1
ATOM 671 C CA . MET A 1 82 ? -4.085 -11.752 -13.441 1.00 73.81 82 MET A CA 1
ATOM 672 C C . MET A 1 82 ? -5.372 -10.950 -13.219 1.00 73.81 82 MET A C 1
ATOM 674 O O . MET A 1 82 ? -5.637 -9.992 -13.935 1.00 73.81 82 MET A O 1
ATOM 678 N N . ARG A 1 83 ? -6.167 -11.314 -12.208 1.00 71.38 83 ARG A N 1
ATOM 679 C CA . ARG A 1 83 ? -7.387 -10.601 -11.796 1.00 71.38 83 ARG A CA 1
ATOM 680 C C . ARG A 1 83 ? -7.263 -10.009 -10.393 1.00 71.38 83 ARG A C 1
ATOM 682 O O . ARG A 1 83 ? -8.269 -9.697 -9.763 1.00 71.38 83 ARG A O 1
ATOM 689 N N . SER A 1 84 ? -6.044 -9.914 -9.866 1.00 76.69 84 SER A N 1
ATOM 690 C CA . SER A 1 84 ? -5.824 -9.399 -8.521 1.00 76.69 84 SER A CA 1
ATOM 691 C C . SER A 1 84 ? -6.046 -7.892 -8.468 1.00 76.69 84 SER A C 1
ATOM 693 O O . SER A 1 84 ? -5.715 -7.158 -9.401 1.00 76.69 84 SER A O 1
ATOM 695 N N . GLY A 1 85 ? -6.552 -7.424 -7.329 1.00 70.81 85 GLY A N 1
ATOM 696 C CA . GLY A 1 85 ? -6.801 -6.003 -7.126 1.00 70.81 85 GLY A CA 1
ATOM 697 C C . GLY A 1 85 ? -5.546 -5.129 -7.189 1.00 70.81 85 GLY A C 1
ATOM 698 O O . GLY A 1 85 ? -5.642 -3.957 -7.523 1.00 70.81 85 GLY A O 1
ATOM 699 N N . VAL A 1 86 ? -4.363 -5.704 -6.942 1.00 75.12 86 VAL A N 1
ATOM 700 C CA . VAL A 1 86 ? -3.079 -5.003 -7.103 1.00 75.12 86 VAL A CA 1
ATOM 701 C C . VAL A 1 86 ? -2.820 -4.688 -8.574 1.00 75.12 86 VAL A C 1
ATOM 703 O O . VAL A 1 86 ? -2.466 -3.563 -8.900 1.00 75.12 86 VAL A O 1
ATOM 706 N N . MET A 1 87 ? -3.043 -5.650 -9.474 1.00 74.94 87 MET A N 1
ATOM 707 C CA . MET A 1 87 ? -2.845 -5.416 -10.905 1.00 74.94 87 MET A CA 1
ATOM 708 C C . MET A 1 87 ? -3.896 -4.471 -11.483 1.00 74.94 87 MET A C 1
ATOM 710 O O . MET A 1 87 ? -3.588 -3.692 -12.373 1.00 74.94 87 MET A O 1
ATOM 714 N N . GLN A 1 88 ? -5.123 -4.511 -10.963 1.00 76.75 88 GLN A N 1
ATOM 715 C CA . GLN A 1 88 ? -6.169 -3.568 -11.360 1.00 76.75 88 GLN A CA 1
ATOM 716 C C . GLN A 1 88 ? -5.841 -2.143 -10.896 1.00 76.75 88 GLN A C 1
ATOM 718 O O . GLN A 1 88 ? -5.966 -1.212 -11.687 1.00 76.75 88 GLN A O 1
ATOM 723 N N . ALA A 1 89 ? -5.333 -1.989 -9.669 1.00 75.94 89 ALA A N 1
ATOM 724 C CA . ALA A 1 89 ? -4.921 -0.697 -9.124 1.00 75.94 89 ALA A CA 1
ATOM 725 C C . ALA A 1 89 ? -3.705 -0.082 -9.840 1.00 75.94 89 ALA A C 1
ATOM 727 O O . ALA A 1 89 ? -3.599 1.136 -9.865 1.00 75.94 89 ALA A O 1
ATOM 728 N N . LEU A 1 90 ? -2.816 -0.904 -10.415 1.00 82.38 90 LEU A N 1
ATOM 729 C CA . LEU A 1 90 ? -1.639 -0.461 -11.184 1.00 82.38 90 LEU A CA 1
ATOM 730 C C . LEU A 1 90 ? -1.798 -0.669 -12.706 1.00 82.38 90 LEU A C 1
ATOM 732 O O . LEU A 1 90 ? -0.817 -0.736 -13.452 1.00 82.38 90 LEU A O 1
ATOM 736 N N . SER A 1 91 ? -3.026 -0.878 -13.186 1.00 80.81 91 SER A N 1
ATOM 737 C CA . SER A 1 91 ? -3.262 -1.327 -14.565 1.00 80.81 91 SER A CA 1
ATOM 738 C C . SER A 1 91 ? -2.853 -0.289 -15.607 1.00 80.81 91 SER A C 1
ATOM 740 O O . SER A 1 91 ? -2.345 -0.663 -16.664 1.00 80.81 91 SER A O 1
ATOM 742 N N . MET A 1 92 ? -3.020 0.999 -15.305 1.00 81.56 92 MET A N 1
ATOM 743 C CA . MET A 1 92 ? -2.698 2.094 -16.223 1.00 81.56 92 MET A CA 1
ATOM 744 C C . MET A 1 92 ? -1.187 2.277 -16.374 1.00 81.56 92 MET A C 1
ATOM 746 O O . MET A 1 92 ? -0.687 2.450 -17.483 1.00 81.56 92 MET A O 1
ATOM 750 N N . GLU A 1 93 ? -0.444 2.168 -15.277 1.00 87.44 93 GLU A N 1
ATOM 751 C CA . GLU A 1 93 ? 1.015 2.249 -15.252 1.00 87.44 93 GLU A CA 1
ATOM 752 C C . GLU A 1 93 ? 1.642 1.070 -15.984 1.00 87.44 93 GLU A C 1
ATOM 754 O O . GLU A 1 93 ? 2.557 1.244 -16.792 1.00 87.44 93 GLU A O 1
ATOM 759 N N . LEU A 1 94 ? 1.128 -0.135 -15.724 1.00 87.88 94 LEU A N 1
ATOM 760 C CA . LEU A 1 94 ? 1.580 -1.345 -16.398 1.00 87.88 94 LEU A CA 1
ATOM 761 C C . LEU A 1 94 ? 1.294 -1.274 -17.900 1.00 87.88 94 LEU A C 1
ATOM 763 O O . LEU A 1 94 ? 2.175 -1.605 -18.699 1.00 87.88 94 LEU A O 1
ATOM 767 N N . LEU A 1 95 ? 0.100 -0.812 -18.289 1.00 89.25 95 LEU A N 1
ATOM 768 C CA . LEU A 1 95 ? -0.266 -0.606 -19.690 1.00 89.25 95 LEU A CA 1
ATOM 769 C C . LEU A 1 95 ? 0.690 0.384 -20.360 1.00 89.25 95 LEU A C 1
ATOM 771 O O . LEU A 1 95 ? 1.250 0.069 -21.407 1.00 89.25 95 LEU A O 1
ATOM 775 N N . PHE A 1 96 ? 0.927 1.538 -19.735 1.00 92.50 96 PHE A N 1
ATOM 776 C CA . PHE A 1 96 ? 1.832 2.558 -20.256 1.00 92.50 96 PHE A CA 1
ATOM 777 C C . PHE A 1 96 ? 3.259 2.020 -20.434 1.00 92.50 96 PHE A C 1
ATOM 779 O O . PHE A 1 96 ? 3.845 2.157 -21.509 1.00 92.50 96 PHE A O 1
ATOM 786 N N . MET A 1 97 ? 3.807 1.337 -19.424 1.00 92.38 97 MET A N 1
ATOM 787 C CA . MET A 1 97 ? 5.151 0.757 -19.496 1.00 92.38 97 MET A CA 1
ATOM 788 C C . MET A 1 97 ? 5.252 -0.346 -20.561 1.00 92.38 97 MET A C 1
ATOM 790 O O . MET A 1 97 ? 6.241 -0.405 -21.293 1.00 92.38 97 MET A O 1
ATOM 794 N N . THR A 1 98 ? 4.226 -1.192 -20.693 1.00 93.62 98 THR A N 1
ATOM 795 C CA . THR A 1 98 ? 4.185 -2.255 -21.711 1.00 93.62 98 THR A CA 1
ATOM 796 C C . THR A 1 98 ? 4.076 -1.671 -23.114 1.00 93.62 98 THR A C 1
ATOM 798 O O . THR A 1 98 ? 4.780 -2.120 -24.015 1.00 93.62 98 THR A O 1
ATOM 801 N N . MET A 1 99 ? 3.252 -0.635 -23.304 1.00 96.06 99 MET A N 1
ATOM 802 C CA . MET A 1 99 ? 3.142 0.076 -24.579 1.00 96.06 99 MET A CA 1
ATOM 803 C C . MET A 1 99 ? 4.459 0.745 -24.963 1.00 96.06 99 MET A C 1
ATOM 805 O O . MET A 1 99 ? 4.904 0.590 -26.097 1.00 96.06 99 MET A O 1
ATOM 809 N N . MET A 1 100 ? 5.117 1.429 -24.023 1.00 94.81 100 MET A N 1
ATOM 810 C CA . MET A 1 100 ? 6.423 2.046 -24.261 1.00 94.81 100 MET A CA 1
ATOM 811 C C . MET A 1 100 ? 7.487 0.993 -24.596 1.00 94.81 100 MET A C 1
ATOM 813 O O . MET A 1 100 ? 8.257 1.165 -25.536 1.00 94.81 100 MET A O 1
ATOM 817 N N . SER A 1 101 ? 7.510 -0.127 -23.870 1.00 93.56 101 SER A N 1
ATOM 818 C CA . SER A 1 101 ? 8.434 -1.230 -24.144 1.00 93.56 101 SER A CA 1
ATOM 819 C C . SER A 1 101 ? 8.202 -1.829 -25.531 1.00 93.56 101 SER A C 1
ATOM 821 O O . SER A 1 101 ? 9.154 -1.977 -26.297 1.00 93.56 101 SER A O 1
ATOM 823 N N . PHE A 1 102 ? 6.945 -2.105 -25.885 1.00 95.44 102 PHE A N 1
ATOM 824 C CA . PHE A 1 102 ? 6.580 -2.610 -27.204 1.00 95.44 102 PHE A CA 1
ATOM 825 C C . PHE A 1 102 ? 6.954 -1.620 -28.308 1.00 95.44 102 PHE A C 1
ATOM 827 O O . PHE A 1 102 ? 7.535 -2.018 -29.313 1.00 95.44 102 PHE A O 1
ATOM 834 N N . PHE A 1 103 ? 6.695 -0.328 -28.100 1.00 93.38 103 PHE A N 1
ATOM 835 C CA . PHE A 1 103 ? 7.091 0.732 -29.019 1.00 93.38 103 PHE A CA 1
ATOM 836 C C . PHE A 1 103 ? 8.608 0.769 -29.222 1.00 93.38 103 PHE A C 1
ATOM 838 O O . PHE A 1 103 ? 9.062 0.777 -30.362 1.00 93.38 103 PHE A O 1
ATOM 845 N N . CYS A 1 104 ? 9.399 0.720 -28.146 1.00 89.88 104 CYS A N 1
ATOM 846 C CA . CYS A 1 104 ? 10.857 0.673 -28.235 1.00 89.88 104 CYS A CA 1
ATOM 847 C C . CYS A 1 104 ? 11.335 -0.559 -29.011 1.00 89.88 104 CYS A C 1
ATOM 849 O O . CYS A 1 104 ? 12.173 -0.424 -29.897 1.00 89.88 104 CYS A O 1
ATOM 851 N N . VAL A 1 105 ? 10.810 -1.751 -28.715 1.00 89.94 105 VAL A N 1
ATOM 852 C CA . VAL A 1 105 ? 11.191 -2.988 -29.420 1.00 89.94 105 VAL A CA 1
ATOM 853 C C . VAL A 1 105 ? 10.815 -2.911 -30.898 1.00 89.94 105 VAL A C 1
ATOM 855 O O . VAL A 1 105 ? 11.646 -3.207 -31.752 1.00 89.94 105 VAL A O 1
ATOM 858 N N . LEU A 1 106 ? 9.603 -2.452 -31.211 1.00 90.06 106 LEU A N 1
ATOM 859 C CA . LEU A 1 106 ? 9.125 -2.305 -32.583 1.00 90.06 106 LEU A CA 1
ATOM 860 C C . LEU A 1 106 ? 9.939 -1.260 -33.359 1.00 90.06 106 LEU A C 1
ATOM 862 O O . LEU A 1 106 ? 10.332 -1.506 -34.495 1.00 90.06 106 LEU A O 1
ATOM 866 N N . ALA A 1 107 ? 10.244 -0.118 -32.743 1.00 87.25 107 ALA A N 1
ATOM 867 C CA . ALA A 1 107 ? 11.088 0.913 -33.337 1.00 87.25 107 ALA A CA 1
ATOM 868 C C . ALA A 1 107 ? 12.508 0.391 -33.602 1.00 87.25 107 ALA A C 1
ATOM 870 O O . ALA A 1 107 ? 13.039 0.603 -34.688 1.00 87.25 107 ALA A O 1
ATOM 871 N N . ASN A 1 108 ? 13.101 -0.354 -32.662 1.00 87.31 108 ASN A N 1
ATOM 872 C CA . ASN A 1 108 ? 14.408 -0.990 -32.861 1.00 87.31 108 ASN A CA 1
ATOM 873 C C . ASN A 1 108 ? 14.371 -2.035 -33.991 1.00 87.31 108 ASN A C 1
ATOM 875 O O . ASN A 1 108 ? 15.255 -2.035 -34.848 1.00 87.31 108 ASN A O 1
ATOM 879 N N . MET A 1 109 ? 13.323 -2.864 -34.049 1.00 87.12 109 MET A N 1
ATOM 880 C CA . MET A 1 109 ? 13.115 -3.861 -35.107 1.00 87.12 109 MET A CA 1
ATOM 881 C C . MET A 1 109 ? 12.982 -3.218 -36.496 1.00 87.12 109 MET A C 1
ATOM 883 O O . MET A 1 109 ? 13.528 -3.733 -37.471 1.00 87.12 109 MET A O 1
ATOM 887 N N . LEU A 1 110 ? 12.283 -2.083 -36.598 1.00 85.88 110 LEU A N 1
ATOM 888 C CA . LEU A 1 110 ? 12.064 -1.379 -37.863 1.00 85.88 110 LEU A CA 1
ATOM 889 C C . LEU A 1 110 ? 13.280 -0.562 -38.325 1.00 85.88 110 LEU A C 1
ATOM 891 O O . LEU A 1 110 ? 13.556 -0.511 -39.526 1.00 85.88 110 LEU A O 1
ATOM 895 N N . LEU A 1 111 ? 13.982 0.090 -37.391 1.00 83.62 111 LEU A N 1
ATOM 896 C CA . LEU A 1 111 ? 15.054 1.047 -37.684 1.00 83.62 111 LEU A CA 1
ATOM 897 C C . LEU A 1 111 ? 16.447 0.414 -37.728 1.00 83.62 111 LEU A C 1
ATOM 899 O O . LEU A 1 111 ? 17.258 0.821 -38.556 1.00 83.62 111 LEU A O 1
ATOM 903 N N . VAL A 1 112 ? 16.745 -0.547 -36.851 1.00 82.50 112 VAL A N 1
ATOM 904 C CA . VAL A 1 112 ? 18.074 -1.172 -36.741 1.00 82.50 112 VAL A CA 1
ATOM 905 C C . VAL A 1 112 ? 18.044 -2.547 -37.404 1.00 82.50 112 VAL A C 1
ATOM 907 O O . VAL A 1 112 ? 18.723 -2.784 -38.407 1.00 82.50 112 VAL A O 1
ATOM 910 N N . GLY A 1 113 ? 17.198 -3.435 -36.894 1.00 84.19 113 GLY A N 1
ATOM 911 C CA . GLY A 1 113 ? 17.076 -4.811 -37.359 1.00 84.19 113 GLY A CA 1
ATOM 912 C C . GLY A 1 113 ? 16.623 -5.747 -36.252 1.00 84.19 113 GLY A C 1
ATOM 913 O O . GLY A 1 113 ? 16.468 -5.344 -35.098 1.00 84.19 113 GLY A O 1
ATOM 914 N N . TYR A 1 114 ? 16.394 -7.002 -36.613 1.00 86.94 114 TYR A N 1
ATOM 915 C CA . TYR A 1 114 ? 15.948 -8.038 -35.690 1.00 86.94 114 TYR A CA 1
ATOM 916 C C . TYR A 1 114 ? 16.621 -9.373 -35.986 1.00 86.94 114 TYR A C 1
ATOM 918 O O . TYR A 1 114 ? 17.135 -9.605 -37.080 1.00 86.94 114 TYR A O 1
ATOM 926 N N . GLN A 1 115 ? 16.641 -10.232 -34.971 1.00 88.69 115 GLN A N 1
ATOM 927 C CA . GLN A 1 115 ? 17.173 -11.581 -35.072 1.00 88.69 115 GLN A CA 1
ATOM 928 C C . GLN A 1 115 ? 16.021 -12.569 -35.225 1.00 88.69 115 GLN A C 1
ATOM 930 O O . GLN A 1 115 ? 15.119 -12.606 -34.385 1.00 88.69 115 GLN A O 1
ATOM 935 N N . ASP A 1 116 ? 16.072 -13.383 -36.273 1.00 85.19 116 ASP A N 1
ATOM 936 C CA . ASP A 1 116 ? 15.090 -14.441 -36.497 1.00 85.19 116 ASP A CA 1
ATOM 937 C C . ASP A 1 116 ? 15.300 -15.607 -35.527 1.00 85.19 116 ASP A C 1
ATOM 939 O O . ASP A 1 116 ? 16.361 -15.763 -34.920 1.00 85.19 116 ASP A O 1
ATOM 943 N N . PHE A 1 117 ? 14.322 -16.511 -35.441 1.00 87.31 117 PHE A N 1
ATOM 944 C CA . PHE A 1 117 ? 14.444 -17.753 -34.663 1.00 87.31 117 PHE A CA 1
ATOM 945 C C . PHE A 1 117 ? 15.613 -18.646 -35.112 1.00 87.31 117 PHE A C 1
ATOM 947 O O . PHE A 1 117 ? 16.089 -19.477 -34.343 1.00 87.31 117 PHE A O 1
ATOM 954 N N . HIS A 1 118 ? 16.100 -18.454 -36.341 1.00 85.75 118 HIS A N 1
ATOM 955 C CA . HIS A 1 118 ? 17.284 -19.123 -36.885 1.00 85.75 118 HIS A CA 1
ATOM 956 C C . HIS A 1 118 ? 18.602 -18.410 -36.548 1.00 85.75 118 HIS A C 1
ATOM 958 O O . HIS A 1 118 ? 19.666 -18.826 -36.997 1.00 85.75 118 HIS A O 1
ATOM 964 N N . GLY A 1 119 ? 18.546 -17.327 -35.772 1.00 85.62 119 GLY A N 1
ATOM 965 C CA . GLY A 1 119 ? 19.708 -16.564 -35.340 1.00 85.62 119 GLY A CA 1
ATOM 966 C C . GLY A 1 119 ? 20.287 -15.621 -36.397 1.00 85.62 119 GLY A C 1
ATOM 967 O O . GLY A 1 119 ? 21.279 -14.954 -36.108 1.00 85.62 119 GLY A O 1
ATOM 968 N N . VAL A 1 120 ? 19.682 -15.542 -37.587 1.00 87.69 120 VAL A N 1
ATOM 969 C CA . VAL A 1 120 ? 20.107 -14.658 -38.681 1.00 87.69 120 VAL A CA 1
ATOM 970 C C . VAL A 1 120 ? 19.651 -13.226 -38.399 1.00 87.69 120 VAL A C 1
ATOM 972 O O . VAL A 1 120 ? 18.516 -13.000 -37.982 1.00 87.69 120 VAL A O 1
ATOM 975 N N . MET A 1 121 ? 20.549 -12.262 -38.613 1.00 85.75 121 MET A N 1
ATOM 976 C CA . MET A 1 121 ? 20.259 -10.836 -38.456 1.00 85.75 121 MET A CA 1
ATOM 977 C C . MET A 1 121 ? 19.656 -10.282 -39.741 1.00 85.75 121 MET A C 1
ATOM 979 O O . MET A 1 121 ? 20.331 -10.213 -40.769 1.00 85.75 121 MET A O 1
ATOM 983 N N . HIS A 1 122 ? 18.405 -9.847 -39.666 1.00 85.19 122 HIS A N 1
ATOM 984 C CA . HIS A 1 122 ? 17.742 -9.126 -40.740 1.00 85.19 122 HIS A CA 1
ATOM 985 C C . HIS A 1 122 ? 17.816 -7.627 -40.463 1.00 85.19 122 HIS A C 1
ATOM 987 O O . HIS A 1 122 ? 17.531 -7.159 -39.358 1.00 85.19 122 HIS A O 1
ATOM 993 N N . GLN A 1 123 ? 18.225 -6.858 -41.470 1.00 83.12 123 GLN A N 1
ATOM 994 C CA . GLN A 1 123 ? 18.221 -5.402 -41.373 1.00 83.12 123 GLN A CA 1
ATOM 995 C C . GLN A 1 123 ? 16.778 -4.900 -41.344 1.00 83.12 123 GLN A C 1
ATOM 997 O O . GLN A 1 123 ? 15.913 -5.424 -42.048 1.00 83.12 123 GLN A O 1
ATOM 1002 N N . GLY A 1 124 ? 16.527 -3.881 -40.523 1.00 83.25 124 GLY A N 1
ATOM 1003 C CA . GLY A 1 124 ? 15.206 -3.276 -40.424 1.00 83.25 124 GLY A CA 1
ATOM 1004 C C . GLY A 1 124 ? 14.743 -2.746 -41.790 1.00 83.25 124 GLY A C 1
ATOM 1005 O O . GLY A 1 124 ? 15.561 -2.184 -42.525 1.00 83.25 124 GLY A O 1
ATOM 1006 N N . PRO A 1 125 ? 13.451 -2.857 -42.147 1.00 81.44 125 PRO A N 1
ATOM 1007 C CA . PRO A 1 125 ? 12.936 -2.367 -43.430 1.00 81.44 125 PRO A CA 1
ATOM 1008 C C . PRO A 1 125 ? 13.228 -0.881 -43.690 1.00 81.44 125 PRO A C 1
ATOM 1010 O O . PRO A 1 125 ? 13.276 -0.450 -44.839 1.00 81.44 125 PRO A O 1
ATOM 1013 N N . LEU A 1 126 ? 13.427 -0.093 -42.626 1.00 79.31 126 LEU A N 1
ATOM 1014 C CA . LEU A 1 126 ? 13.669 1.348 -42.686 1.00 79.31 126 LEU A CA 1
ATOM 1015 C C . LEU A 1 126 ? 15.143 1.725 -42.445 1.00 79.31 126 LEU A C 1
ATOM 1017 O O . LEU A 1 126 ? 15.447 2.911 -42.326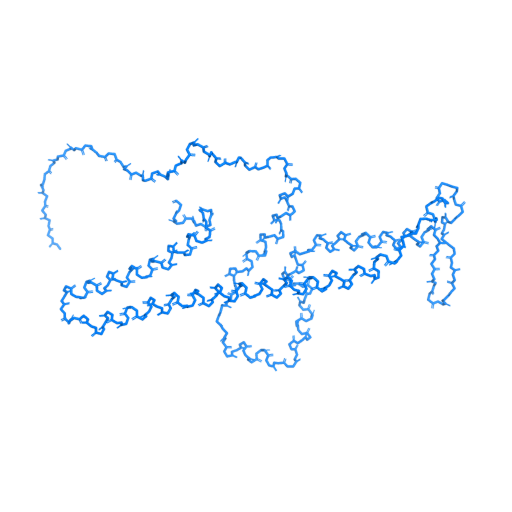 1.00 79.31 126 LEU A O 1
ATOM 1021 N N . HIS A 1 127 ? 16.066 0.752 -42.407 1.00 74.44 127 HIS A N 1
ATOM 1022 C CA . HIS A 1 127 ? 17.477 0.966 -42.052 1.00 74.44 127 HIS A CA 1
ATOM 1023 C C . HIS A 1 127 ? 18.176 2.010 -42.950 1.00 74.44 127 HIS A C 1
ATOM 1025 O O . HIS A 1 127 ? 19.031 2.760 -42.485 1.00 74.44 127 HIS A O 1
ATOM 1031 N N . GLY A 1 128 ? 17.809 2.096 -44.234 1.00 69.94 128 GLY A N 1
ATOM 1032 C CA . GLY A 1 128 ? 18.457 2.974 -45.220 1.00 69.94 128 GLY A CA 1
ATOM 1033 C C . GLY A 1 128 ? 17.796 4.338 -45.456 1.00 69.94 128 GLY A C 1
ATOM 1034 O O . GLY A 1 128 ? 18.292 5.114 -46.272 1.00 69.94 128 GLY A O 1
ATOM 1035 N N . LEU A 1 129 ? 16.676 4.650 -44.796 1.00 77.50 129 LEU A N 1
ATOM 1036 C CA . LEU A 1 129 ? 15.952 5.899 -45.044 1.00 77.50 129 LEU A CA 1
ATOM 1037 C C . LEU A 1 129 ? 16.654 7.086 -44.365 1.00 77.50 129 LEU A C 1
ATOM 1039 O O . LEU A 1 129 ? 16.757 7.158 -43.140 1.00 77.50 129 LEU A O 1
ATOM 1043 N N . GLY A 1 130 ? 17.084 8.055 -45.181 1.00 70.44 130 GLY A N 1
ATOM 1044 C CA . GLY A 1 130 ? 17.832 9.255 -44.781 1.00 70.44 130 GLY A CA 1
ATOM 1045 C C . GLY A 1 130 ? 17.380 9.968 -43.493 1.00 70.44 130 GLY A C 1
ATOM 1046 O O . GLY A 1 130 ? 18.249 10.254 -42.667 1.00 70.44 130 GLY A O 1
ATOM 1047 N N . PRO A 1 131 ? 16.077 10.230 -43.252 1.00 74.94 131 PRO A N 1
ATOM 1048 C CA . PRO A 1 131 ? 15.645 10.947 -42.047 1.00 74.94 131 PRO A CA 1
ATOM 1049 C C . PRO A 1 131 ? 15.796 10.144 -40.744 1.00 74.94 131 PRO A C 1
ATOM 1051 O O . PRO A 1 131 ? 15.847 10.740 -39.672 1.00 74.94 131 PRO A O 1
ATOM 1054 N N . PHE A 1 132 ? 15.899 8.812 -40.804 1.00 72.19 132 PHE A N 1
ATOM 1055 C CA . PHE A 1 132 ? 15.929 7.956 -39.611 1.00 72.19 132 PHE A CA 1
ATOM 1056 C C . PHE A 1 132 ? 17.336 7.517 -39.191 1.00 72.19 132 PHE A C 1
ATOM 1058 O O . PHE A 1 132 ? 17.508 6.935 -38.120 1.00 72.19 132 PHE A O 1
ATOM 1065 N N . ARG A 1 133 ? 18.365 7.854 -39.975 1.00 69.56 133 ARG A N 1
ATOM 1066 C CA . ARG A 1 133 ? 19.757 7.479 -39.688 1.00 69.56 133 ARG A CA 1
ATOM 1067 C C . ARG A 1 133 ? 20.283 8.066 -38.375 1.00 69.56 133 ARG A C 1
ATOM 1069 O O . ARG A 1 133 ? 21.029 7.412 -37.658 1.00 69.56 133 ARG A O 1
ATOM 1076 N N . ALA A 1 134 ? 19.857 9.281 -38.030 1.00 73.62 134 ALA A N 1
ATOM 1077 C CA . ALA A 1 134 ? 20.232 9.929 -36.771 1.00 73.62 134 ALA A CA 1
ATOM 1078 C C . ALA A 1 134 ? 19.599 9.251 -35.538 1.00 73.62 134 ALA A C 1
ATOM 1080 O O . ALA A 1 134 ? 20.190 9.245 -34.460 1.00 73.62 134 ALA A O 1
ATOM 1081 N N . LEU A 1 135 ? 18.418 8.642 -35.696 1.00 73.88 135 LEU A N 1
ATOM 1082 C CA . LEU A 1 135 ? 17.722 7.924 -34.622 1.00 73.88 135 LEU A CA 1
ATOM 1083 C C . LEU A 1 135 ? 18.361 6.557 -34.328 1.00 73.88 135 LEU A C 1
ATOM 1085 O O . LEU A 1 135 ? 18.292 6.095 -33.195 1.00 73.88 135 LEU A O 1
ATOM 1089 N N . GLN A 1 136 ? 19.045 5.945 -35.301 1.00 71.38 136 GLN A N 1
ATOM 1090 C CA . GLN A 1 136 ? 19.750 4.664 -35.125 1.00 71.38 136 GLN A CA 1
ATOM 1091 C C . GLN A 1 136 ? 20.943 4.752 -34.163 1.00 71.38 136 GLN A C 1
ATOM 1093 O O . GLN A 1 136 ? 21.297 3.760 -33.534 1.00 71.38 136 GLN A O 1
ATOM 1098 N N . SER A 1 137 ? 21.574 5.924 -34.040 1.00 70.81 137 SER A N 1
ATOM 1099 C CA . SER A 1 137 ? 22.722 6.134 -33.145 1.00 70.81 137 SER A CA 1
ATOM 1100 C C . SER A 1 137 ? 22.339 6.447 -31.697 1.00 70.81 137 SER A C 1
ATOM 1102 O O . SER A 1 137 ? 23.216 6.546 -30.839 1.00 70.81 137 SER A O 1
ATOM 1104 N N . VAL A 1 138 ? 21.047 6.628 -31.405 1.00 78.19 138 VAL A N 1
ATOM 1105 C CA . VAL A 1 138 ? 20.582 6.945 -30.052 1.00 78.19 138 VAL A CA 1
ATOM 1106 C C . VAL A 1 138 ? 20.507 5.657 -29.235 1.00 78.19 138 VAL A C 1
ATOM 1108 O O . VAL A 1 138 ? 19.569 4.877 -29.362 1.00 78.19 138 VAL A O 1
ATOM 1111 N N . ALA A 1 139 ? 21.496 5.450 -28.367 1.00 78.88 139 ALA A N 1
ATOM 1112 C CA . ALA A 1 139 ? 21.518 4.358 -27.401 1.00 78.88 139 ALA A CA 1
ATOM 1113 C C . ALA A 1 139 ? 21.482 4.911 -25.973 1.00 78.88 139 ALA A C 1
ATOM 1115 O O . ALA A 1 139 ? 22.197 5.857 -25.636 1.00 78.88 139 ALA A O 1
ATOM 1116 N N . LEU A 1 140 ? 20.662 4.302 -25.116 1.00 81.62 140 LEU A N 1
ATOM 1117 C CA . LEU A 1 140 ? 20.669 4.612 -23.690 1.00 81.62 140 LEU A CA 1
ATOM 1118 C C . LEU A 1 140 ? 21.860 3.904 -23.024 1.00 81.62 140 LEU A C 1
ATOM 1120 O O . LEU A 1 140 ? 21.998 2.686 -23.169 1.00 81.62 140 LEU A O 1
ATOM 1124 N N . PRO A 1 141 ? 22.721 4.618 -22.275 1.00 86.94 141 PRO A N 1
ATOM 1125 C CA . PRO A 1 141 ? 23.824 3.988 -21.564 1.00 86.94 141 PRO A CA 1
ATOM 1126 C C . PRO A 1 141 ? 23.280 3.057 -20.473 1.00 86.94 141 PRO A C 1
ATOM 1128 O O . PRO A 1 141 ? 22.519 3.482 -19.607 1.00 86.94 141 PRO A O 1
ATOM 1131 N N . ALA A 1 142 ? 23.690 1.786 -20.490 1.00 87.94 142 ALA A N 1
ATOM 1132 C CA . ALA A 1 142 ? 23.215 0.774 -19.539 1.00 87.94 142 ALA A CA 1
ATOM 1133 C C . ALA A 1 142 ? 23.802 0.938 -18.122 1.00 87.94 142 ALA A C 1
ATOM 1135 O O . ALA A 1 142 ? 23.178 0.534 -17.144 1.00 87.94 142 ALA A O 1
ATOM 1136 N N . LEU A 1 143 ? 24.983 1.556 -18.002 1.00 91.69 143 LEU A N 1
ATOM 1137 C CA . LEU A 1 143 ? 25.720 1.732 -16.742 1.00 91.69 143 LEU A CA 1
ATOM 1138 C C . LEU A 1 143 ? 24.920 2.391 -15.598 1.00 91.69 143 LEU A C 1
ATOM 1140 O O . LEU A 1 143 ? 24.914 1.835 -14.502 1.00 91.69 143 LEU A O 1
ATOM 1144 N N . PRO A 1 144 ? 24.227 3.532 -15.786 1.00 90.19 144 PRO A N 1
ATOM 1145 C CA . PRO A 1 144 ? 23.420 4.119 -14.713 1.00 90.19 144 PRO A CA 1
ATOM 1146 C C . PRO A 1 144 ? 22.280 3.199 -14.258 1.00 90.19 144 PRO A C 1
ATOM 1148 O O . PRO A 1 144 ? 21.948 3.169 -13.073 1.00 90.19 144 PRO A O 1
ATOM 1151 N N . PHE A 1 145 ? 21.703 2.408 -15.168 1.00 91.50 145 PHE A N 1
ATOM 1152 C CA . PHE A 1 145 ? 20.641 1.466 -14.823 1.00 91.50 145 PHE A CA 1
ATOM 1153 C C . PHE A 1 145 ? 21.183 0.265 -14.042 1.00 91.50 145 PHE A C 1
ATOM 1155 O O . PHE A 1 145 ? 20.578 -0.130 -13.048 1.00 91.50 145 PHE A O 1
ATOM 1162 N N . THR A 1 146 ? 22.336 -0.292 -14.424 1.00 93.69 146 THR A N 1
ATOM 1163 C CA . THR A 1 146 ? 22.899 -1.471 -13.743 1.00 93.69 146 THR A CA 1
ATOM 1164 C C . THR A 1 146 ? 23.281 -1.186 -12.293 1.00 93.69 146 THR A C 1
ATOM 1166 O O . THR A 1 146 ? 23.041 -2.031 -11.433 1.00 93.69 146 THR A O 1
ATOM 1169 N N . ILE A 1 147 ? 23.809 0.006 -11.996 1.00 94.62 147 ILE A N 1
ATOM 1170 C CA . ILE A 1 147 ? 24.149 0.402 -10.618 1.00 94.62 147 ILE A CA 1
ATOM 1171 C C . ILE A 1 147 ? 22.952 0.982 -9.852 1.00 94.62 147 ILE A C 1
ATOM 1173 O O . ILE A 1 147 ? 22.861 0.824 -8.635 1.00 94.62 147 ILE A O 1
ATOM 1177 N N . GLY A 1 148 ? 22.017 1.639 -10.547 1.00 95.62 148 GLY A N 1
ATOM 1178 C CA . GLY A 1 148 ? 20.870 2.301 -9.925 1.00 95.62 148 GLY A CA 1
ATOM 1179 C C . GLY A 1 148 ? 19.781 1.330 -9.466 1.00 95.62 148 GLY A C 1
ATOM 1180 O O . GLY A 1 148 ? 19.199 1.516 -8.397 1.00 95.62 148 GLY A O 1
ATOM 1181 N N . MET A 1 149 ? 19.519 0.265 -10.231 1.00 95.00 149 MET A N 1
ATOM 1182 C CA . MET A 1 149 ? 18.432 -0.678 -9.927 1.00 95.00 149 MET A CA 1
ATOM 1183 C C . MET A 1 149 ? 18.597 -1.409 -8.582 1.00 95.00 149 MET A C 1
ATOM 1185 O O . MET A 1 149 ? 17.620 -1.465 -7.828 1.00 95.00 149 MET A O 1
ATOM 1189 N N . PRO A 1 150 ? 19.789 -1.916 -8.202 1.00 95.50 150 PRO A N 1
ATOM 1190 C CA . PRO A 1 150 ? 19.997 -2.503 -6.878 1.00 95.50 150 PRO A CA 1
ATOM 1191 C C . PRO A 1 150 ? 19.755 -1.509 -5.735 1.00 95.50 150 PRO A C 1
ATOM 1193 O O . PRO A 1 150 ? 19.138 -1.869 -4.732 1.00 95.50 150 PRO A O 1
ATOM 1196 N N . ALA A 1 151 ? 20.182 -0.252 -5.897 1.00 95.75 151 ALA A N 1
ATOM 1197 C CA . ALA A 1 151 ? 19.981 0.788 -4.890 1.00 95.75 151 ALA A CA 1
ATOM 1198 C C . ALA A 1 151 ? 18.490 1.118 -4.700 1.00 95.75 151 ALA A C 1
ATOM 120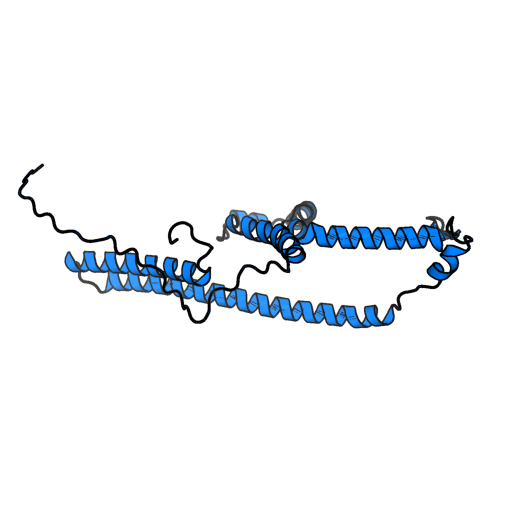0 O O . ALA A 1 151 ? 18.012 1.188 -3.566 1.00 95.75 151 ALA A O 1
ATOM 1201 N N . LEU A 1 152 ? 17.733 1.248 -5.797 1.00 95.81 152 LEU A N 1
ATOM 1202 C CA . LEU A 1 152 ? 16.281 1.455 -5.751 1.00 95.81 152 LEU A CA 1
ATOM 1203 C C . LEU A 1 152 ? 15.546 0.261 -5.127 1.00 95.81 152 LEU A C 1
ATOM 1205 O O . LEU A 1 152 ? 14.636 0.457 -4.322 1.00 95.81 152 LEU A O 1
ATOM 1209 N N . SER A 1 153 ? 15.961 -0.966 -5.455 1.00 95.56 153 SER A N 1
ATOM 1210 C CA . SER A 1 153 ? 15.408 -2.191 -4.867 1.00 95.56 153 SER A CA 1
ATOM 1211 C C . SER A 1 153 ? 15.610 -2.227 -3.349 1.00 95.56 153 SER A C 1
ATOM 1213 O O . SER A 1 153 ? 14.661 -2.440 -2.593 1.00 95.56 153 SER A O 1
ATOM 1215 N N . LEU A 1 154 ? 16.824 -1.925 -2.881 1.00 96.31 154 LEU A N 1
ATOM 1216 C CA . LEU A 1 154 ? 17.137 -1.885 -1.453 1.00 96.31 154 LEU A CA 1
ATOM 1217 C C . LEU A 1 154 ? 16.334 -0.799 -0.719 1.00 96.31 154 LEU A C 1
ATOM 1219 O O . LEU A 1 154 ? 15.769 -1.051 0.348 1.00 96.31 154 LEU A O 1
ATOM 1223 N N . LEU A 1 155 ? 16.227 0.394 -1.310 1.00 96.19 155 LEU A N 1
ATOM 1224 C CA . LEU A 1 155 ? 15.428 1.489 -0.761 1.00 96.19 155 LEU A CA 1
ATOM 1225 C C . LEU A 1 155 ? 13.944 1.106 -0.645 1.00 96.19 155 LEU A C 1
ATOM 1227 O O . LEU A 1 155 ? 13.302 1.405 0.365 1.00 96.19 155 LEU A O 1
ATOM 1231 N N . LEU A 1 156 ? 13.402 0.407 -1.647 1.00 95.69 156 LEU A N 1
ATOM 1232 C CA . LEU A 1 156 ? 12.030 -0.095 -1.617 1.00 95.69 156 LEU A CA 1
ATOM 1233 C C . LEU A 1 156 ? 11.819 -1.075 -0.456 1.00 95.69 156 LEU A C 1
ATOM 1235 O O . LEU A 1 156 ? 10.826 -0.954 0.261 1.00 95.69 156 LEU A O 1
ATOM 1239 N N . VAL A 1 157 ? 12.758 -1.999 -0.231 1.00 96.50 157 VAL A N 1
ATOM 1240 C CA . VAL A 1 157 ? 12.689 -2.962 0.880 1.00 96.50 157 VAL A CA 1
ATOM 1241 C C . VAL A 1 157 ? 12.642 -2.242 2.226 1.00 96.50 157 VAL A C 1
ATOM 1243 O O . VAL A 1 157 ? 11.755 -2.518 3.037 1.00 96.50 157 VAL A O 1
ATOM 1246 N N . PHE A 1 158 ? 13.534 -1.276 2.460 1.00 96.62 158 PHE A N 1
ATOM 1247 C CA . PHE A 1 158 ? 13.517 -0.505 3.705 1.00 96.62 158 PHE A CA 1
ATOM 1248 C C . PHE A 1 158 ? 12.214 0.274 3.881 1.00 96.62 158 PHE A C 1
ATOM 1250 O O . PHE A 1 158 ? 11.605 0.221 4.951 1.00 96.62 158 PHE A O 1
ATOM 1257 N N . ARG A 1 159 ? 11.723 0.917 2.817 1.00 94.81 159 ARG A N 1
ATOM 1258 C CA . ARG A 1 159 ? 10.457 1.657 2.849 1.00 94.81 159 ARG A CA 1
ATOM 1259 C C . ARG A 1 159 ? 9.271 0.760 3.204 1.00 94.81 159 ARG A C 1
ATOM 1261 O O . ARG A 1 159 ? 8.441 1.145 4.028 1.00 94.81 159 ARG A O 1
ATOM 1268 N N . VAL A 1 160 ? 9.177 -0.421 2.592 1.00 96.00 160 VAL A N 1
ATOM 1269 C CA . VAL A 1 160 ? 8.088 -1.374 2.851 1.00 96.00 160 VAL A CA 1
ATOM 1270 C C . VAL A 1 160 ? 8.164 -1.910 4.281 1.00 96.00 160 VAL A C 1
ATOM 1272 O O . VAL A 1 160 ? 7.132 -1.982 4.947 1.00 96.00 160 VAL A O 1
ATOM 1275 N N . ASN A 1 161 ? 9.363 -2.200 4.792 1.00 96.69 161 ASN A N 1
ATOM 1276 C CA . ASN A 1 161 ? 9.550 -2.668 6.167 1.00 96.69 161 ASN A CA 1
ATOM 1277 C C . ASN A 1 161 ? 9.107 -1.623 7.201 1.00 96.69 161 ASN A C 1
ATOM 1279 O O . ASN A 1 161 ? 8.351 -1.948 8.117 1.00 96.69 161 ASN A O 1
ATOM 1283 N N . THR A 1 162 ? 9.504 -0.358 7.038 1.00 96.00 162 THR A N 1
ATOM 1284 C CA . THR A 1 162 ? 9.069 0.725 7.936 1.00 96.00 162 THR A CA 1
ATOM 1285 C C . THR A 1 162 ? 7.558 0.955 7.856 1.00 96.00 162 THR A C 1
ATOM 1287 O O . THR A 1 162 ? 6.899 1.118 8.883 1.00 96.00 162 THR A O 1
ATOM 1290 N N . ALA A 1 163 ? 6.978 0.919 6.651 1.00 94.19 163 ALA A N 1
ATOM 1291 C CA . ALA A 1 163 ? 5.531 1.044 6.474 1.00 94.19 163 ALA A CA 1
ATOM 1292 C C . ALA A 1 163 ? 4.767 -0.110 7.147 1.00 94.19 163 ALA A C 1
ATOM 1294 O O . ALA A 1 163 ? 3.744 0.122 7.795 1.00 94.19 163 ALA A O 1
ATOM 1295 N N . TYR A 1 164 ? 5.281 -1.338 7.036 1.00 94.88 164 TYR A N 1
ATOM 1296 C CA . TYR A 1 164 ? 4.717 -2.510 7.700 1.00 94.88 164 TYR A CA 1
ATOM 1297 C C . TYR A 1 164 ? 4.800 -2.398 9.226 1.00 94.88 164 TYR A C 1
ATOM 1299 O O . TYR A 1 164 ? 3.811 -2.667 9.907 1.00 94.88 164 TYR A O 1
ATOM 1307 N N . ALA A 1 165 ? 5.936 -1.942 9.763 1.00 96.75 165 ALA A N 1
ATOM 1308 C CA . ALA A 1 165 ? 6.100 -1.711 11.196 1.00 96.75 165 ALA A CA 1
ATOM 1309 C C . ALA A 1 165 ? 5.062 -0.706 11.724 1.00 96.75 165 ALA A C 1
ATOM 1311 O O . ALA A 1 165 ? 4.350 -1.018 12.677 1.00 96.75 165 ALA A O 1
ATOM 1312 N N . ARG A 1 166 ? 4.884 0.434 11.037 1.00 95.19 166 ARG A N 1
ATOM 1313 C CA . ARG A 1 166 ? 3.868 1.441 11.395 1.00 95.19 166 ARG A CA 1
ATOM 1314 C C . ARG A 1 166 ? 2.445 0.883 11.332 1.00 95.19 166 ARG A C 1
ATOM 1316 O O . ARG A 1 166 ? 1.619 1.173 12.194 1.00 95.19 166 ARG A O 1
ATOM 1323 N N . TRP A 1 167 ? 2.139 0.078 10.312 1.00 93.19 167 TRP A N 1
ATOM 1324 C CA . TRP A 1 167 ? 0.835 -0.582 10.194 1.00 93.19 167 TRP A CA 1
ATOM 1325 C C . TRP A 1 167 ? 0.584 -1.567 11.347 1.00 93.19 167 TRP A C 1
ATOM 1327 O O . TRP A 1 167 ? -0.505 -1.582 11.927 1.00 93.19 167 TRP A O 1
ATOM 1337 N N . ASN A 1 168 ? 1.591 -2.364 11.705 1.00 94.81 168 ASN A N 1
ATOM 1338 C CA . ASN A 1 168 ? 1.496 -3.338 12.787 1.00 94.81 168 ASN A CA 1
ATOM 1339 C C . ASN A 1 168 ? 1.364 -2.668 14.166 1.00 94.81 168 ASN A C 1
ATOM 1341 O O . ASN A 1 168 ? 0.565 -3.109 14.994 1.00 94.81 168 ASN A O 1
ATOM 1345 N N . GLU A 1 169 ? 2.099 -1.583 14.401 1.00 96.69 169 GLU A N 1
ATOM 1346 C CA . GLU A 1 169 ? 1.989 -0.767 15.613 1.00 96.69 169 GLU A CA 1
ATOM 1347 C C . GLU A 1 169 ? 0.571 -0.203 15.769 1.00 96.69 169 GLU A C 1
ATOM 1349 O O . GLU A 1 169 ? -0.077 -0.441 16.789 1.00 96.69 169 GLU A O 1
ATOM 1354 N N . ALA A 1 170 ? 0.030 0.438 14.727 1.00 93.88 170 ALA A N 1
ATOM 1355 C CA . ALA A 1 170 ? -1.333 0.970 14.740 1.00 93.88 170 ALA A CA 1
ATOM 1356 C C . ALA A 1 170 ? -2.385 -0.117 15.028 1.00 93.88 170 ALA A C 1
ATOM 1358 O O . ALA A 1 170 ? -3.299 0.090 15.828 1.00 93.88 170 ALA A O 1
ATOM 1359 N N . ARG A 1 171 ? -2.243 -1.307 14.423 1.00 91.25 171 ARG A N 1
ATOM 1360 C CA . ARG A 1 171 ? -3.117 -2.460 14.697 1.00 91.25 171 ARG A CA 1
ATOM 1361 C C . ARG A 1 171 ? -3.024 -2.912 16.156 1.00 91.25 171 ARG A C 1
ATOM 1363 O O . ARG A 1 171 ? -4.050 -3.237 16.754 1.00 91.25 171 ARG A O 1
ATOM 1370 N N . THR A 1 172 ? -1.817 -2.951 16.712 1.00 94.12 172 THR A N 1
ATOM 1371 C CA . THR A 1 172 ? -1.570 -3.374 18.096 1.00 94.12 172 THR A CA 1
ATOM 1372 C C . THR A 1 172 ? -2.173 -2.380 19.085 1.00 94.12 172 THR A C 1
ATOM 1374 O O . THR A 1 172 ? -2.906 -2.790 19.984 1.00 94.12 172 THR A O 1
ATOM 1377 N N . LEU A 1 173 ? -1.963 -1.078 18.868 1.00 95.12 173 LEU A N 1
ATOM 1378 C CA . LEU A 1 173 ? -2.570 -0.008 19.663 1.00 95.12 173 LEU A CA 1
ATOM 1379 C C . LEU A 1 173 ? -4.099 -0.062 19.609 1.00 95.12 173 LEU A C 1
ATOM 1381 O O . LEU A 1 173 ? -4.752 -0.026 20.651 1.00 95.12 173 LEU A O 1
ATOM 1385 N N . TRP A 1 174 ? -4.679 -0.235 18.417 1.00 93.62 174 TRP A N 1
ATOM 1386 C CA . TRP A 1 174 ? -6.127 -0.396 18.266 1.00 93.62 174 TRP A CA 1
ATOM 1387 C C . TRP A 1 174 ? -6.651 -1.623 19.023 1.00 93.62 174 TRP A C 1
ATOM 1389 O O . TRP A 1 174 ? -7.663 -1.546 19.720 1.00 93.62 174 TRP A O 1
ATOM 1399 N N . GLY A 1 175 ? -5.942 -2.754 18.943 1.00 92.12 175 GLY A N 1
ATOM 1400 C CA . GLY A 1 175 ? -6.243 -3.948 19.736 1.00 92.12 175 GLY A CA 1
ATOM 1401 C C . GLY A 1 175 ? -6.207 -3.678 21.244 1.00 92.12 175 GLY A C 1
ATOM 1402 O O . GLY A 1 175 ? -7.118 -4.100 21.959 1.00 92.12 175 GLY A O 1
ATOM 1403 N N . GLY A 1 176 ? -5.208 -2.922 21.709 1.00 95.06 176 GLY A N 1
ATOM 1404 C CA . GLY A 1 176 ? -5.073 -2.477 23.096 1.00 95.06 176 GLY A CA 1
ATOM 1405 C C . GLY A 1 176 ? -6.249 -1.619 23.563 1.00 95.06 176 GLY A C 1
ATOM 1406 O O . GLY A 1 176 ? -6.827 -1.905 24.610 1.00 95.06 176 GLY A O 1
ATOM 1407 N N . VAL A 1 177 ? -6.674 -0.636 22.761 1.00 94.00 177 VAL A N 1
ATOM 1408 C CA . VAL A 1 177 ? -7.845 0.209 23.058 1.00 94.00 177 VAL A CA 1
ATOM 1409 C C . VAL A 1 177 ? -9.095 -0.644 23.273 1.00 94.00 177 VAL A C 1
ATOM 1411 O O . VAL A 1 177 ? -9.742 -0.540 24.314 1.00 94.00 177 VAL A O 1
ATOM 1414 N N . VAL A 1 178 ? -9.414 -1.544 22.337 1.00 91.31 178 VAL A N 1
ATOM 1415 C CA . VAL A 1 178 ? -10.617 -2.385 22.453 1.00 91.31 178 VAL A CA 1
ATOM 1416 C C . VAL A 1 178 ? -10.519 -3.333 23.657 1.00 91.31 178 VAL A C 1
ATOM 1418 O O . VAL A 1 178 ? -11.515 -3.566 24.344 1.00 91.31 178 VAL A O 1
ATOM 1421 N N . ASN A 1 179 ? -9.333 -3.877 23.945 1.00 92.81 179 ASN A N 1
ATOM 1422 C CA . ASN A 1 179 ? -9.128 -4.734 25.112 1.00 92.81 179 ASN A CA 1
ATOM 1423 C C . ASN A 1 179 ? -9.311 -3.976 26.438 1.00 92.81 179 ASN A C 1
ATOM 1425 O O . ASN A 1 179 ? -9.942 -4.496 27.361 1.00 92.81 179 ASN A O 1
ATOM 1429 N N . ASN A 1 180 ? -8.825 -2.737 26.517 1.00 95.06 180 ASN A N 1
ATOM 1430 C CA . ASN A 1 180 ? -9.005 -1.874 27.682 1.00 95.06 180 ASN A CA 1
ATOM 1431 C C . ASN A 1 180 ? -10.481 -1.515 27.886 1.00 95.06 180 ASN A C 1
ATOM 1433 O O . ASN A 1 180 ? -10.977 -1.652 29.000 1.00 95.06 180 ASN A O 1
ATOM 1437 N N . CYS A 1 181 ? -11.220 -1.178 26.821 1.00 94.38 181 CYS A N 1
ATOM 1438 C CA . CYS A 1 181 ? -12.669 -0.954 26.900 1.00 94.38 181 CYS A CA 1
ATOM 1439 C C . CYS A 1 181 ? -13.415 -2.182 27.451 1.00 94.38 181 CYS A C 1
ATOM 1441 O O . CYS A 1 181 ? -14.242 -2.050 28.351 1.00 94.38 181 CYS A O 1
ATOM 1443 N N . ARG A 1 182 ? -13.095 -3.395 26.970 1.00 93.00 182 ARG A N 1
ATOM 1444 C CA . ARG A 1 182 ? -13.698 -4.638 27.493 1.00 93.00 182 ARG A CA 1
ATOM 1445 C C . ARG A 1 182 ? -13.339 -4.890 28.953 1.00 93.00 182 ARG A C 1
ATOM 1447 O O . ARG A 1 182 ? -14.189 -5.318 29.729 1.00 93.00 182 ARG A O 1
ATOM 1454 N N . THR A 1 183 ? -12.084 -4.642 29.319 1.00 95.62 183 THR A N 1
ATOM 1455 C CA . THR A 1 183 ? -11.608 -4.816 30.695 1.00 95.62 183 THR A CA 1
ATOM 1456 C C . THR A 1 183 ? -12.319 -3.856 31.640 1.00 95.62 183 THR A C 1
ATOM 1458 O O . THR A 1 183 ? -12.736 -4.285 32.710 1.00 95.62 183 THR A O 1
ATOM 1461 N N . LEU A 1 184 ? -12.529 -2.609 31.217 1.00 94.75 184 LEU A N 1
ATOM 1462 C CA . LEU A 1 184 ? -13.238 -1.589 31.980 1.00 94.75 184 LEU A CA 1
ATOM 1463 C C . LEU A 1 184 ? -14.692 -1.998 32.249 1.00 94.75 184 LEU A C 1
ATOM 1465 O O . LEU A 1 184 ? -15.127 -1.979 33.396 1.00 94.75 184 LEU A O 1
ATOM 1469 N N . VAL A 1 185 ? -15.420 -2.463 31.227 1.00 94.31 185 VAL A N 1
ATOM 1470 C CA . VAL A 1 185 ? -16.797 -2.969 31.400 1.00 94.31 185 VAL A CA 1
ATOM 1471 C C . VAL A 1 185 ? -16.829 -4.203 32.309 1.00 94.31 185 VAL A C 1
ATOM 1473 O O . VAL A 1 185 ? -17.683 -4.314 33.185 1.00 94.31 185 VAL A O 1
ATOM 1476 N N . ARG A 1 186 ? -15.864 -5.122 32.167 1.00 94.38 186 ARG A N 1
ATOM 1477 C CA . ARG A 1 186 ? -15.760 -6.300 33.042 1.00 94.38 186 ARG A CA 1
ATOM 1478 C C . ARG A 1 186 ? -15.491 -5.917 34.499 1.00 94.38 186 ARG A C 1
ATOM 1480 O O . ARG A 1 186 ? -16.072 -6.519 35.393 1.00 94.38 186 ARG A O 1
ATOM 1487 N N . GLN A 1 187 ? -14.612 -4.946 34.740 1.00 94.69 187 GLN A N 1
ATOM 1488 C CA . GLN A 1 187 ? -14.334 -4.436 36.082 1.00 94.69 187 GLN A CA 1
ATOM 1489 C C . GLN A 1 187 ? -15.560 -3.741 36.669 1.00 94.69 187 GLN A C 1
ATOM 1491 O O . GLN A 1 187 ? -15.880 -3.976 37.829 1.00 94.69 187 GLN A O 1
ATOM 1496 N N . ALA A 1 188 ? -16.293 -2.965 35.870 1.00 92.81 188 ALA A N 1
ATOM 1497 C CA . ALA A 1 188 ? -17.541 -2.357 36.313 1.00 92.81 188 ALA A CA 1
ATOM 1498 C C . ALA A 1 188 ? -18.568 -3.415 36.746 1.00 92.81 188 ALA A C 1
ATOM 1500 O O . ALA A 1 188 ? -19.143 -3.308 37.822 1.00 92.81 188 ALA A O 1
ATOM 1501 N N . ASN A 1 189 ? -18.710 -4.502 35.984 1.00 91.25 189 ASN A N 1
ATOM 1502 C CA . ASN A 1 189 ? -19.581 -5.617 36.366 1.00 91.25 189 ASN A CA 1
ATOM 1503 C C . ASN A 1 189 ? -19.146 -6.339 37.652 1.00 91.25 189 ASN A C 1
ATOM 1505 O O . ASN A 1 189 ? -19.982 -6.967 38.292 1.00 91.25 189 ASN A O 1
ATOM 1509 N N . LEU A 1 190 ? -17.859 -6.289 38.012 1.00 93.62 190 LEU A N 1
ATOM 1510 C CA . LEU A 1 190 ? -17.324 -6.968 39.195 1.00 93.62 190 LEU A CA 1
ATOM 1511 C C . LEU A 1 190 ? -17.387 -6.104 40.462 1.00 93.62 190 LEU A C 1
ATOM 1513 O O . LEU A 1 190 ? -17.651 -6.628 41.538 1.00 93.62 190 LEU A O 1
ATOM 1517 N N . TYR A 1 191 ? -17.089 -4.808 40.346 1.00 92.94 191 TYR A N 1
ATOM 1518 C CA . TYR A 1 191 ? -16.921 -3.922 41.503 1.00 92.94 191 TYR A CA 1
ATOM 1519 C C . TYR A 1 191 ? -18.181 -3.140 41.880 1.00 92.94 191 TYR A C 1
ATOM 1521 O O . TYR A 1 191 ? -18.288 -2.701 43.025 1.00 92.94 191 TYR A O 1
ATOM 1529 N N . PHE A 1 192 ? -19.124 -2.938 40.956 1.00 91.25 192 PHE A N 1
ATOM 1530 C CA . PHE A 1 192 ? -20.361 -2.229 41.277 1.00 91.25 192 PHE A CA 1
ATOM 1531 C C . PHE A 1 192 ? -21.337 -3.134 42.050 1.00 91.25 192 PHE A C 1
ATOM 1533 O O . PHE A 1 192 ? -21.471 -4.314 41.720 1.00 91.25 192 PHE A O 1
ATOM 1540 N N . PRO A 1 193 ? -22.042 -2.600 43.065 1.00 90.88 193 PRO A N 1
ATOM 1541 C CA . PRO A 1 193 ? -23.026 -3.361 43.829 1.00 90.88 193 PRO A CA 1
ATOM 1542 C C . PRO A 1 193 ? -24.250 -3.722 42.974 1.00 90.88 193 PRO A C 1
ATOM 1544 O O . PRO A 1 193 ? -24.560 -3.051 41.992 1.00 90.88 193 PRO A O 1
ATOM 1547 N N . MET A 1 194 ? -24.989 -4.757 43.374 1.00 86.88 194 MET A N 1
ATOM 1548 C CA . MET A 1 194 ? -26.184 -5.248 42.666 1.00 86.88 194 MET A CA 1
ATOM 1549 C C . MET A 1 194 ? -27.434 -4.414 43.009 1.00 86.88 194 MET A C 1
ATOM 1551 O O . MET A 1 194 ? -28.433 -4.940 43.495 1.00 86.88 194 MET A O 1
ATOM 1555 N N . ASN A 1 195 ? -27.360 -3.101 42.777 1.00 92.56 195 ASN A N 1
ATOM 1556 C CA . ASN A 1 195 ? -28.438 -2.139 43.023 1.00 92.56 195 ASN A CA 1
ATOM 1557 C C . ASN A 1 195 ? -28.903 -1.512 41.701 1.00 92.56 195 ASN A C 1
ATOM 1559 O O . ASN A 1 195 ? -28.119 -1.392 40.763 1.00 92.56 195 ASN A O 1
ATOM 1563 N N . LYS A 1 196 ? -30.154 -1.037 41.636 1.00 88.75 196 LYS A N 1
ATOM 1564 C CA . LYS A 1 196 ? -30.724 -0.461 40.403 1.00 88.75 196 LYS A CA 1
ATOM 1565 C C . LYS A 1 196 ? -29.920 0.734 39.860 1.00 88.75 196 LYS A C 1
ATOM 1567 O O . LYS A 1 196 ? -29.638 0.777 38.671 1.00 88.75 196 LYS A O 1
ATOM 1572 N N . GLU A 1 197 ? -29.485 1.646 40.731 1.00 89.62 197 GLU A N 1
ATOM 1573 C CA . GLU A 1 197 ? -28.645 2.797 40.347 1.00 89.62 197 GLU A CA 1
ATOM 1574 C C . GLU A 1 197 ? -27.286 2.365 39.771 1.00 89.62 197 GLU A C 1
ATOM 1576 O O . GLU A 1 197 ? -26.772 2.952 38.821 1.00 89.62 197 GLU A O 1
ATOM 1581 N N . ALA A 1 198 ? -26.704 1.300 40.325 1.00 89.00 198 ALA A N 1
ATOM 1582 C CA . ALA A 1 198 ? -25.447 0.740 39.849 1.00 89.00 198 ALA A CA 1
ATOM 1583 C C . ALA A 1 198 ? -25.611 0.008 38.505 1.00 89.00 198 ALA A C 1
ATOM 1585 O O . ALA A 1 198 ? -24.678 -0.003 37.704 1.00 89.00 198 ALA A O 1
ATOM 1586 N N . GLU A 1 199 ? -26.787 -0.563 38.230 1.00 90.00 199 GLU A N 1
ATOM 1587 C CA . GLU A 1 199 ? -27.134 -1.113 36.915 1.00 90.00 199 GLU A CA 1
ATOM 1588 C C . GLU A 1 199 ? -27.151 -0.022 35.839 1.00 90.00 199 GLU A C 1
ATOM 1590 O O . GLU A 1 199 ? -26.480 -0.154 34.818 1.00 90.00 199 GLU A O 1
ATOM 1595 N N . GLU A 1 200 ? -27.811 1.104 36.121 1.00 91.94 200 GLU A N 1
ATOM 1596 C CA . GLU A 1 200 ? -27.870 2.253 35.209 1.00 91.94 200 GLU A CA 1
ATOM 1597 C C . GLU A 1 200 ? -26.466 2.822 34.918 1.00 91.94 200 GLU A C 1
ATOM 1599 O O . GLU A 1 200 ? -26.129 3.117 33.769 1.00 91.94 200 GLU A O 1
ATOM 1604 N N . LEU A 1 201 ? -25.598 2.906 35.933 1.00 91.56 201 LEU A N 1
ATOM 1605 C CA . LEU A 1 201 ? -24.200 3.329 35.770 1.00 91.56 201 LEU A CA 1
ATOM 1606 C C . LEU A 1 201 ? -23.383 2.369 34.891 1.00 91.56 201 LEU A C 1
ATOM 1608 O O . LEU A 1 201 ? -22.594 2.828 34.058 1.00 91.56 201 LEU A O 1
ATOM 1612 N N . LYS A 1 202 ? -23.564 1.049 35.046 1.00 92.75 202 LYS A N 1
ATOM 1613 C CA . LYS A 1 202 ? -22.898 0.039 34.203 1.00 92.75 202 LYS A CA 1
ATOM 1614 C C . LYS A 1 202 ? -23.320 0.173 32.741 1.00 92.75 202 LYS A C 1
ATOM 1616 O O . LYS A 1 202 ? -22.453 0.147 31.863 1.00 92.75 202 LYS A O 1
ATOM 1621 N N . ASP A 1 203 ? -24.610 0.382 32.485 1.00 91.38 203 ASP A N 1
ATOM 1622 C CA . ASP A 1 203 ? -25.148 0.563 31.134 1.00 91.38 203 ASP A CA 1
ATOM 1623 C C . ASP A 1 203 ? -24.596 1.826 30.464 1.00 91.38 203 ASP A C 1
ATOM 1625 O O . ASP A 1 203 ? -24.121 1.776 29.324 1.00 91.38 203 ASP A O 1
ATOM 1629 N N . VAL A 1 204 ? -24.569 2.953 31.184 1.00 93.00 204 VAL A N 1
ATOM 1630 C CA . VAL A 1 204 ? -23.989 4.211 30.685 1.00 93.00 204 VAL A CA 1
ATOM 1631 C C . VAL A 1 204 ? -22.497 4.050 30.387 1.00 93.00 204 VAL A C 1
ATOM 1633 O O . VAL A 1 204 ? -22.007 4.514 29.355 1.00 93.00 204 VAL A O 1
ATOM 1636 N N . LEU A 1 205 ? -21.754 3.356 31.248 1.00 93.38 205 LEU A N 1
ATOM 1637 C CA . LEU A 1 205 ? -20.328 3.106 31.047 1.00 93.38 205 LEU A CA 1
ATOM 1638 C C . LEU A 1 205 ? -20.063 2.199 29.835 1.00 93.38 205 LEU A C 1
ATOM 1640 O O . LEU A 1 205 ? -19.157 2.463 29.035 1.00 93.38 205 LEU A O 1
ATOM 1644 N N . ALA A 1 206 ? -20.870 1.152 29.656 1.00 92.62 206 ALA A N 1
ATOM 1645 C CA . ALA A 1 206 ? -20.813 0.283 28.486 1.00 92.62 206 ALA A CA 1
ATOM 1646 C C . ALA A 1 206 ? -21.139 1.053 27.194 1.00 92.62 206 ALA A C 1
ATOM 1648 O O . ALA A 1 206 ? -20.424 0.923 26.196 1.00 92.62 206 ALA A O 1
ATOM 1649 N N . ALA A 1 207 ? -22.154 1.920 27.220 1.00 92.38 207 ALA A N 1
ATOM 1650 C CA . ALA A 1 207 ? -22.493 2.787 26.096 1.00 92.38 207 ALA A CA 1
ATOM 1651 C C . ALA A 1 207 ? -21.352 3.765 25.762 1.00 92.38 207 ALA A C 1
ATOM 1653 O O . ALA A 1 207 ? -20.954 3.872 24.600 1.00 92.38 207 ALA A O 1
ATOM 1654 N N . ASN A 1 208 ? -20.761 4.413 26.770 1.00 93.19 208 ASN A N 1
ATOM 1655 C CA . ASN A 1 208 ? -19.668 5.372 26.591 1.00 93.19 208 ASN A CA 1
ATOM 1656 C C . ASN A 1 208 ? -18.388 4.720 26.055 1.00 93.19 208 ASN A C 1
ATOM 1658 O O . ASN A 1 208 ? -17.741 5.271 25.165 1.00 93.19 208 ASN A O 1
ATOM 1662 N N . THR A 1 209 ? -18.027 3.526 26.532 1.00 93.50 209 THR A N 1
ATOM 1663 C CA . THR A 1 209 ? -16.860 2.795 26.002 1.00 93.50 209 THR A CA 1
ATOM 1664 C C . THR A 1 209 ? -17.048 2.375 24.543 1.00 93.50 209 THR A C 1
ATOM 1666 O O . THR A 1 209 ? -16.109 2.467 23.748 1.00 93.50 209 THR A O 1
ATOM 1669 N N . ALA A 1 210 ? -18.261 1.972 24.153 1.00 89.56 210 ALA A N 1
ATOM 1670 C CA . ALA A 1 210 ? -18.590 1.675 22.760 1.00 89.56 210 ALA A CA 1
ATOM 1671 C C . ALA A 1 210 ? -18.615 2.940 21.881 1.00 89.56 210 ALA A C 1
ATOM 1673 O O . ALA A 1 210 ? -18.133 2.913 20.743 1.00 89.56 210 ALA A O 1
ATOM 1674 N N . ALA A 1 211 ? -19.146 4.049 22.403 1.00 90.75 211 ALA A N 1
ATOM 1675 C CA . ALA A 1 211 ? -19.163 5.343 21.729 1.00 90.75 211 ALA A CA 1
ATOM 1676 C C . ALA A 1 211 ? -17.744 5.886 21.513 1.00 90.75 211 ALA A C 1
ATOM 1678 O O . ALA A 1 211 ? -17.435 6.336 20.413 1.00 90.75 211 ALA A O 1
ATOM 1679 N N . PHE A 1 212 ? -16.853 5.753 22.501 1.00 91.44 212 PHE A N 1
ATOM 1680 C CA . PHE A 1 212 ? -15.453 6.166 22.399 1.00 91.44 212 PHE A CA 1
ATOM 1681 C C . PHE A 1 212 ? -14.729 5.492 21.227 1.00 91.44 212 PHE A C 1
ATOM 1683 O O . PHE A 1 212 ? -14.097 6.170 20.421 1.00 91.44 212 PHE A O 1
ATOM 1690 N N . ALA A 1 213 ? -14.862 4.170 21.072 1.00 89.19 213 ALA A N 1
ATOM 1691 C CA . ALA A 1 213 ? -14.222 3.451 19.968 1.00 89.19 213 ALA A CA 1
ATOM 1692 C C . ALA A 1 213 ? -14.737 3.910 18.589 1.00 89.19 213 ALA A C 1
ATOM 1694 O O . ALA A 1 213 ? -13.963 4.006 17.633 1.00 89.19 213 ALA A O 1
ATOM 1695 N N . LYS A 1 214 ? -16.036 4.221 18.480 1.00 85.81 214 LYS A N 1
ATOM 1696 C CA . LYS A 1 214 ? -16.632 4.773 17.253 1.00 85.81 214 LYS A CA 1
ATOM 1697 C C . LYS A 1 214 ? -16.157 6.202 16.986 1.00 85.81 214 LYS A C 1
ATOM 1699 O O . LYS A 1 214 ? -15.724 6.492 15.875 1.00 85.81 214 LYS A O 1
ATOM 1704 N N . ALA A 1 215 ? -16.168 7.059 18.004 1.00 89.19 215 ALA A N 1
ATOM 1705 C CA . ALA A 1 215 ? -15.702 8.438 17.908 1.00 89.19 215 ALA A CA 1
ATOM 1706 C C . ALA A 1 215 ? -14.220 8.503 17.511 1.00 89.19 215 ALA A C 1
ATOM 1708 O O . ALA A 1 215 ? -13.861 9.247 16.604 1.00 89.19 215 ALA A O 1
ATOM 1709 N N . LEU A 1 216 ? -13.372 7.657 18.105 1.00 90.50 216 LEU A N 1
ATOM 1710 C CA . LEU A 1 216 ? -11.952 7.570 17.768 1.00 90.50 216 LEU A CA 1
ATOM 1711 C C . LEU A 1 216 ? -11.733 7.121 16.317 1.00 90.50 216 LEU A C 1
ATOM 1713 O O . LEU A 1 216 ? -10.898 7.688 15.618 1.00 90.50 216 LEU A O 1
ATOM 1717 N N . ARG A 1 217 ? -12.493 6.128 15.834 1.00 86.75 217 ARG A N 1
ATOM 1718 C CA . ARG A 1 217 ? -12.440 5.706 14.424 1.00 86.75 217 ARG A CA 1
ATOM 1719 C C . ARG A 1 217 ? -12.759 6.872 13.487 1.00 86.75 217 ARG A C 1
ATOM 1721 O O . ARG A 1 217 ? -12.068 7.036 12.484 1.00 86.75 217 ARG A O 1
ATOM 1728 N N . ASN A 1 218 ? -13.794 7.642 13.804 1.00 84.62 218 ASN A N 1
ATOM 1729 C CA . ASN A 1 218 ? -14.246 8.755 12.974 1.00 84.62 218 ASN A CA 1
ATOM 1730 C C . ASN A 1 218 ? -13.242 9.910 13.004 1.00 84.62 218 ASN A C 1
ATOM 1732 O O . ASN A 1 218 ? -12.877 10.430 11.954 1.00 84.62 218 ASN A O 1
ATOM 1736 N N . PHE A 1 219 ? -12.696 10.217 14.181 1.00 87.69 219 PHE A N 1
ATOM 1737 C CA . PHE A 1 219 ? -11.607 11.178 14.337 1.00 87.69 219 PHE A CA 1
ATOM 1738 C C . PHE A 1 219 ? -10.385 10.818 13.473 1.00 87.69 219 PHE A C 1
ATOM 1740 O O . PHE A 1 219 ? -9.849 11.675 12.779 1.00 87.69 219 PHE A O 1
ATOM 1747 N N . LEU A 1 220 ? -9.978 9.542 13.450 1.00 88.00 220 LEU A N 1
ATOM 1748 C CA . LEU A 1 220 ? -8.822 9.080 12.668 1.00 88.00 220 LEU A CA 1
ATOM 1749 C C . LEU A 1 220 ? -9.065 9.026 11.149 1.00 88.00 220 LEU A C 1
ATOM 1751 O O . LEU A 1 220 ? -8.101 9.035 10.386 1.00 88.00 220 LEU A O 1
ATOM 1755 N N . ARG A 1 221 ? -10.321 8.920 10.703 1.00 81.94 221 ARG A N 1
ATOM 1756 C CA . ARG A 1 221 ? -10.695 8.879 9.275 1.00 81.94 221 ARG A CA 1
ATOM 1757 C C . ARG A 1 221 ? -10.888 10.262 8.663 1.00 81.94 221 ARG A C 1
ATOM 1759 O O . ARG A 1 221 ? -10.790 10.405 7.448 1.00 81.94 221 ARG A O 1
ATOM 1766 N N . GLY A 1 222 ? -11.106 11.266 9.504 1.00 77.25 222 GLY A N 1
ATOM 1767 C CA . GLY A 1 222 ? -11.347 12.637 9.087 1.00 77.25 222 GLY A CA 1
ATOM 1768 C C . GLY A 1 222 ? -12.814 12.918 8.720 1.00 77.25 222 GLY A C 1
ATOM 1769 O O . GLY A 1 222 ? -13.634 12.002 8.644 1.00 77.25 222 GLY A O 1
ATOM 1770 N N . PRO A 1 223 ? -13.162 14.198 8.493 1.00 62.50 223 PRO A N 1
ATOM 1771 C CA . PRO A 1 223 ? -14.552 14.674 8.408 1.00 62.50 223 PRO A CA 1
ATOM 1772 C C . PRO A 1 223 ? -15.331 14.220 7.161 1.00 62.50 223 PRO A C 1
ATOM 1774 O O . PRO A 1 223 ? -16.522 14.494 7.033 1.00 62.50 223 PRO A O 1
ATOM 1777 N N . THR A 1 224 ? -14.666 13.582 6.198 1.00 63.47 224 THR A N 1
ATOM 1778 C CA . THR A 1 224 ? -15.219 13.282 4.870 1.00 63.47 224 THR A CA 1
ATOM 1779 C C . THR A 1 224 ? -15.743 11.851 4.715 1.00 63.47 224 THR A C 1
ATOM 1781 O O . THR A 1 224 ? -16.437 11.588 3.735 1.00 63.47 224 THR A O 1
ATOM 1784 N N . ASP A 1 225 ? -15.451 10.945 5.658 1.00 60.69 225 ASP A N 1
ATOM 1785 C CA . ASP A 1 225 ? -15.668 9.491 5.506 1.00 60.69 225 ASP A CA 1
ATOM 1786 C C . ASP A 1 225 ? -16.931 8.946 6.214 1.00 60.69 225 ASP A C 1
ATOM 1788 O O . ASP A 1 225 ? -17.244 7.762 6.086 1.00 60.69 225 ASP A O 1
ATOM 1792 N N . ASP A 1 226 ? -17.689 9.766 6.958 1.00 54.12 226 ASP A N 1
ATOM 1793 C CA . ASP A 1 226 ? -18.904 9.308 7.653 1.00 54.12 226 ASP A CA 1
ATOM 1794 C C . ASP A 1 226 ? -20.162 10.068 7.203 1.00 54.12 226 ASP A C 1
ATOM 1796 O O . ASP A 1 226 ? -20.234 11.293 7.276 1.00 54.12 226 ASP A O 1
ATOM 1800 N N . LYS A 1 227 ? -21.176 9.330 6.730 1.00 54.03 227 LYS A N 1
ATOM 1801 C CA . LYS A 1 227 ? -22.486 9.889 6.347 1.00 54.03 227 LYS A CA 1
ATOM 1802 C C . LYS A 1 227 ? -23.417 10.080 7.549 1.00 54.03 227 LYS A C 1
ATOM 1804 O O . LYS A 1 227 ? -24.402 10.793 7.417 1.00 54.03 227 LYS A O 1
ATOM 1809 N N . VAL A 1 228 ? -23.145 9.417 8.680 1.00 47.50 228 VAL A N 1
ATOM 1810 C CA . VAL A 1 228 ? -24.030 9.390 9.864 1.00 47.50 228 VAL A CA 1
ATOM 1811 C C . VAL A 1 228 ? -23.656 10.458 10.898 1.00 47.50 228 VAL A C 1
ATOM 1813 O O . VAL A 1 228 ? -24.523 10.920 11.630 1.00 47.50 228 VAL A O 1
ATOM 1816 N N . PHE A 1 229 ? -22.384 10.863 10.942 1.00 45.97 229 PHE A N 1
ATOM 1817 C CA . PHE A 1 229 ? -21.867 11.949 11.792 1.00 45.97 229 PHE A CA 1
ATOM 1818 C C . PHE A 1 229 ? -21.476 13.199 10.983 1.00 45.97 229 PHE A C 1
ATOM 1820 O O . PHE A 1 229 ? -20.649 13.991 11.434 1.00 45.97 229 PHE A O 1
ATOM 1827 N N . ARG A 1 230 ? -22.039 13.334 9.778 1.00 41.47 230 ARG A N 1
ATOM 1828 C CA . ARG A 1 230 ? -22.000 14.564 8.985 1.00 41.47 230 ARG A CA 1
ATOM 1829 C C . ARG A 1 230 ? -23.038 15.556 9.487 1.00 41.47 230 ARG A C 1
ATOM 1831 O O . ARG A 1 230 ? -24.119 15.085 9.904 1.00 41.47 230 ARG A O 1
#

Radius of gyration: 31.72 Å; chains: 1; bounding box: 79×61×89 Å